Protein AF-0000000066440834 (afdb_homodimer)

Radius of gyration: 34.04 Å; Cα contacts (8 Å, |Δi|>4): 408; chains: 2; bounding box: 76×118×72 Å

Foldseek 3Di:
DLVQAQAAQVPRDGAPAKDFQQPAWDQAPNDTDRNLVLCQLQPDPPDDRDDPPDSTYRIHHPVVSVVSRVSSVVSVVVVVVVVLVVVLVVVLVVVVVVVVVVVVVVVPPPPPVPDPPPDDPPPPDPPDDDPPPPDDPDPPPCCVPWQPQAQPPPRDGHVDPVSSVSNCCRVVVVD/DLVQAQAAQVPRDGAPAKDFQQPAWDQAPNDTDRNLVLCQLQPDPPDDRDDPPDSTYRIHHPVVSVVSRVSSVVSVVVVVVVVLVVVLVVVLVVVVVVVVVVVVVVVPPPPPVPDPDPDDPDPPDPPPDDPPPDDDPPPPPCCVPWQPQAQPPPRDGHVDPVSSVSNCCRVVVVD

Sequence (350 aa):
MDIFESFCRTCGNECLESLSIYNECAQVLDQMVPIADMLASCLPASLPPLDPEDDYPKQICRICVKKLSMAYEFSHQWLGAHGEFNVALKFEQRRRRSQASKSQSHTQTQTHPVEPKNEQLPTVLAEAVSTKRAATPTNEFSSDSGPAFKCGFCGECFYTEKACKFHLKFSHKDLMDIFESFCRTCGNECLESLSIYNECAQVLDQMVPIADMLASCLPASLPPLDPEDDYPKQICRICVKKLSMAYEFSHQWLGAHGEFNVALKFEQRRRRSQASKSQSHTQTQTHPVEPKNEQLPTVLAEAVSTKRAATPTNEFSSDSGPAFKCGFCGECFYTEKACKFHLKFSHKDL

GO terms:
  GO:0042802 identical protein binding (F, IPI)
  GO:0005515 protein binding (F, IPI)

InterPro domains:
  IPR012934 Zinc finger, AD-type [PF07776] (8-86)
  IPR012934 Zinc finger, AD-type [PS51915] (6-88)
  IPR012934 Zinc finger, AD-type [SM00868] (7-88)
  IPR013087 Zinc finger C2H2-type [PS00028] (151-172)
  IPR013087 Zinc finger C2H2-type [PS50157] (149-175)

Structure (mmCIF, N/CA/C/O backbone):
data_AF-0000000066440834-model_v1
#
loop_
_entity.id
_entity.type
_entity.pdbx_description
1 polymer 'Dorsal interacting protein 1, isoform A'
#
loop_
_atom_site.group_PDB
_atom_site.id
_atom_site.type_symbol
_atom_site.label_atom_id
_atom_site.label_alt_id
_atom_site.label_comp_id
_atom_site.label_asym_id
_atom_site.label_entity_id
_atom_site.label_seq_id
_atom_site.pdbx_PDB_ins_code
_atom_site.Cartn_x
_atom_site.Cartn_y
_atom_site.Cartn_z
_atom_site.occupancy
_atom_site.B_iso_or_equiv
_atom_site.auth_seq_id
_atom_site.auth_comp_id
_atom_site.auth_asym_id
_atom_site.auth_atom_id
_atom_site.pdbx_PDB_model_num
ATOM 1 N N . MET A 1 1 ? 13.359 -26.828 -7.117 1 41.19 1 MET A N 1
ATOM 2 C CA . MET A 1 1 ? 12.867 -26.453 -8.438 1 41.19 1 MET A CA 1
ATOM 3 C C . MET A 1 1 ? 12.039 -25.172 -8.367 1 41.19 1 MET A C 1
ATOM 5 O O . MET A 1 1 ? 11.148 -25.047 -7.527 1 41.19 1 MET A O 1
ATOM 9 N N . ASP A 1 2 ? 12.664 -24.016 -8.758 1 57.66 2 ASP A N 1
ATOM 10 C CA . ASP A 1 2 ? 11.992 -22.734 -8.742 1 57.66 2 ASP A CA 1
ATOM 11 C C . ASP A 1 2 ? 10.773 -22.734 -9.656 1 57.66 2 ASP A C 1
ATOM 13 O O . ASP A 1 2 ? 10.906 -22.609 -10.875 1 57.66 2 ASP A O 1
ATOM 17 N N . ILE A 1 3 ? 9.625 -23.438 -9.281 1 60.84 3 ILE A N 1
ATOM 18 C CA . ILE A 1 3 ? 8.398 -23.688 -10.023 1 60.84 3 ILE A CA 1
ATOM 19 C C . ILE A 1 3 ? 7.852 -22.359 -10.57 1 60.84 3 ILE A C 1
ATOM 21 O O . ILE A 1 3 ? 7.055 -22.359 -11.508 1 60.84 3 ILE A O 1
ATOM 25 N N . PHE A 1 4 ? 8.438 -21.312 -10.156 1 69.06 4 PHE A N 1
ATOM 26 C CA . PHE A 1 4 ? 7.871 -20.047 -10.586 1 69.06 4 PHE A CA 1
ATOM 27 C C . PHE A 1 4 ? 8.938 -19.156 -11.211 1 69.06 4 PHE A C 1
ATOM 29 O O . PHE A 1 4 ? 8.836 -17.922 -11.18 1 69.06 4 PHE A O 1
ATOM 36 N N . GLU A 1 5 ? 9.961 -19.656 -11.836 1 72.12 5 GLU A N 1
ATOM 37 C CA . GLU A 1 5 ? 11.133 -18.891 -12.234 1 72.12 5 GLU A CA 1
ATOM 38 C C . GLU A 1 5 ? 10.781 -17.844 -13.289 1 72.12 5 GLU A C 1
ATOM 40 O O . GLU A 1 5 ? 11.438 -16.797 -13.391 1 72.12 5 GLU A O 1
ATOM 45 N N . SER A 1 6 ? 9.555 -17.984 -13.898 1 81 6 SER A N 1
ATOM 46 C CA . SER A 1 6 ? 9.297 -17.047 -14.992 1 81 6 SER A CA 1
ATOM 47 C C . SER A 1 6 ? 8 -16.281 -14.766 1 81 6 SER A C 1
ATOM 49 O O . SER A 1 6 ? 7.457 -15.695 -15.703 1 81 6 SER A O 1
ATOM 51 N N . PHE A 1 7 ? 7.66 -16.297 -13.57 1 90.06 7 PHE A N 1
ATOM 52 C CA . PHE A 1 7 ? 6.398 -15.609 -13.305 1 90.06 7 PHE A CA 1
ATOM 53 C C . PHE A 1 7 ? 6.625 -14.352 -12.477 1 90.06 7 PHE A C 1
ATOM 55 O O . PHE A 1 7 ? 7.547 -14.297 -11.664 1 90.06 7 PHE A O 1
ATOM 62 N N . CYS A 1 8 ? 5.805 -13.5 -12.758 1 94.75 8 CYS A N 1
ATOM 63 C CA . CYS A 1 8 ? 5.797 -12.281 -11.969 1 94.75 8 CYS A CA 1
ATOM 64 C C . CYS A 1 8 ? 5.109 -12.508 -10.625 1 94.75 8 CYS A C 1
ATOM 66 O O . CYS A 1 8 ? 3.965 -12.961 -10.578 1 94.75 8 CYS A O 1
ATOM 68 N N . ARG A 1 9 ? 5.684 -12.156 -9.586 1 95.19 9 ARG A N 1
ATOM 69 C CA . ARG A 1 9 ? 5.188 -12.383 -8.234 1 95.19 9 ARG A CA 1
ATOM 70 C C . ARG A 1 9 ? 3.883 -11.633 -7.996 1 95.19 9 ARG A C 1
ATOM 72 O O . ARG A 1 9 ? 3.01 -12.109 -7.27 1 95.19 9 ARG A O 1
ATOM 79 N N . THR A 1 10 ? 3.723 -10.453 -8.625 1 96.62 10 THR A N 1
ATOM 80 C CA . THR A 1 10 ? 2.639 -9.562 -8.227 1 96.62 10 THR A CA 1
ATOM 81 C C . THR A 1 10 ? 1.471 -9.664 -9.203 1 96.62 10 THR A C 1
ATOM 83 O O . THR A 1 10 ? 0.346 -9.273 -8.883 1 96.62 10 THR A O 1
ATOM 86 N N . CYS A 1 11 ? 1.727 -10.133 -10.398 1 94.06 11 CYS A N 1
ATOM 87 C CA . CYS A 1 11 ? 0.583 -10.234 -11.297 1 94.06 11 CYS A CA 1
ATOM 88 C C . CYS A 1 11 ? 0.333 -11.68 -11.703 1 94.06 11 CYS A C 1
ATOM 90 O O . CYS A 1 11 ? -0.73 -12.008 -12.234 1 94.06 11 CYS A O 1
ATOM 92 N N . GLY A 1 12 ? 1.283 -12.508 -11.523 1 91.69 12 GLY A N 1
ATOM 93 C CA . GLY A 1 12 ? 1.106 -13.922 -11.82 1 91.69 12 GLY A CA 1
ATOM 94 C C . GLY A 1 12 ? 1.318 -14.258 -13.289 1 91.69 12 GLY A C 1
ATOM 95 O O . GLY A 1 12 ? 1.211 -15.414 -13.688 1 91.69 12 GLY A O 1
ATOM 96 N N . ASN A 1 13 ? 1.676 -13.203 -14.055 1 87.81 13 ASN A N 1
ATOM 97 C CA . ASN A 1 13 ? 1.873 -13.438 -15.484 1 87.81 13 ASN A CA 1
ATOM 98 C C . ASN A 1 13 ? 3.295 -13.906 -15.781 1 87.81 13 ASN A C 1
ATOM 100 O O . ASN A 1 13 ? 4.234 -13.539 -15.078 1 87.81 13 ASN A O 1
ATOM 104 N N . GLU A 1 14 ? 3.369 -14.758 -16.812 1 85.75 14 GLU A N 1
ATOM 105 C CA . GLU A 1 14 ? 4.691 -15.125 -17.328 1 85.75 14 GLU A CA 1
ATOM 106 C C . GLU A 1 14 ? 5.363 -13.938 -18 1 85.75 14 GLU A C 1
ATOM 108 O O . GLU A 1 14 ? 4.711 -13.172 -18.719 1 85.75 14 GLU A O 1
ATOM 113 N N . CYS A 1 15 ? 6.609 -13.805 -17.562 1 79.25 15 CYS A N 1
ATOM 114 C CA . CYS A 1 15 ? 7.281 -12.602 -18.031 1 79.25 15 CYS A CA 1
ATOM 115 C C . CYS A 1 15 ? 8.578 -12.953 -18.75 1 79.25 15 CYS A C 1
ATOM 117 O O . CYS A 1 15 ? 9.367 -13.766 -18.266 1 79.25 15 CYS A O 1
ATOM 119 N N . LEU A 1 16 ? 8.68 -12.422 -19.984 1 76.25 16 LEU A N 1
ATOM 120 C CA . LEU A 1 16 ? 9.922 -12.57 -20.734 1 76.25 16 LEU A CA 1
ATOM 121 C C . LEU A 1 16 ? 10.992 -11.609 -20.219 1 76.25 16 LEU A C 1
ATOM 123 O O . LEU A 1 16 ? 12.164 -11.977 -20.109 1 76.25 16 LEU A O 1
ATOM 127 N N . GLU A 1 17 ? 10.531 -10.367 -19.984 1 82.94 17 GLU A N 1
ATOM 128 C CA . GLU A 1 17 ? 11.422 -9.344 -19.453 1 82.94 17 GLU A CA 1
ATOM 129 C C . GLU A 1 17 ? 11.086 -9.023 -18 1 82.94 17 GLU A C 1
ATOM 131 O O . GLU A 1 17 ? 10.086 -8.352 -17.719 1 82.94 17 GLU A O 1
ATOM 136 N N . SER A 1 18 ? 11.805 -9.688 -17.062 1 90.25 18 SER A N 1
ATOM 137 C CA . SER A 1 18 ? 11.523 -9.516 -15.633 1 90.25 18 SER A CA 1
ATOM 138 C C . SER A 1 18 ? 12.75 -9.008 -14.891 1 90.25 18 SER A C 1
ATOM 140 O O . SER A 1 18 ? 13.844 -8.945 -15.453 1 90.25 18 SER A O 1
ATOM 142 N N . LEU A 1 19 ? 12.484 -8.461 -13.758 1 95.81 19 LEU A N 1
ATOM 143 C CA . LEU A 1 19 ? 13.531 -8.031 -12.836 1 95.81 19 LEU A CA 1
ATOM 144 C C . LEU A 1 19 ? 13.547 -8.906 -11.586 1 95.81 19 LEU A C 1
ATOM 146 O O . LEU A 1 19 ? 12.5 -9.359 -11.125 1 95.81 19 LEU A O 1
ATOM 150 N N . SER A 1 20 ? 14.742 -9.07 -11.094 1 96.12 20 SER A N 1
ATOM 151 C CA . SER A 1 20 ? 14.883 -9.805 -9.836 1 96.12 20 SER A CA 1
ATOM 152 C C . SER A 1 20 ? 14.469 -8.945 -8.648 1 96.12 20 SER A C 1
ATOM 154 O O . SER A 1 20 ? 15.047 -7.887 -8.406 1 96.12 20 SER A O 1
ATOM 156 N N . ILE A 1 21 ? 13.547 -9.398 -7.859 1 97.81 21 ILE A N 1
ATOM 157 C CA . ILE A 1 21 ? 12.992 -8.656 -6.73 1 97.81 21 ILE A CA 1
ATOM 158 C C . ILE A 1 21 ? 14.094 -8.375 -5.711 1 97.81 21 ILE A C 1
ATOM 160 O O . ILE A 1 21 ? 14.164 -7.285 -5.141 1 97.81 21 ILE A O 1
ATOM 164 N N . TYR A 1 22 ? 15 -9.32 -5.559 1 97.81 22 TYR A N 1
ATOM 165 C CA . TYR A 1 22 ? 15.906 -9.242 -4.422 1 97.81 22 TYR A CA 1
ATOM 166 C C . TYR A 1 22 ? 17.281 -8.742 -4.855 1 97.81 22 TYR A C 1
ATOM 168 O O . TYR A 1 22 ? 18.156 -8.484 -4.016 1 97.81 22 TYR A O 1
ATOM 176 N N . ASN A 1 23 ? 17.453 -8.5 -6.148 1 97.44 23 ASN A N 1
ATOM 177 C CA . ASN A 1 23 ? 18.797 -8.133 -6.602 1 97.44 23 ASN A CA 1
ATOM 178 C C . ASN A 1 23 ? 18.766 -6.848 -7.426 1 97.44 23 ASN A C 1
ATOM 180 O O . ASN A 1 23 ? 19.812 -6.336 -7.812 1 97.44 23 ASN A O 1
ATOM 184 N N . GLU A 1 24 ? 17.609 -6.328 -7.707 1 97.94 24 GLU A N 1
ATOM 185 C CA . GLU A 1 24 ? 17.547 -5.164 -8.586 1 97.94 24 GLU A CA 1
ATOM 186 C C . GLU A 1 24 ? 16.859 -3.988 -7.898 1 97.94 24 GLU A C 1
ATOM 188 O O . GLU A 1 24 ? 16.219 -4.156 -6.855 1 97.94 24 GLU A O 1
ATOM 193 N N . CYS A 1 25 ? 17.094 -2.803 -8.516 1 98.38 25 CYS A N 1
ATOM 194 C CA . CYS A 1 25 ? 16.5 -1.547 -8.055 1 98.38 25 CYS A CA 1
ATOM 195 C C . CYS A 1 25 ? 15.656 -0.911 -9.148 1 98.38 25 CYS A C 1
ATOM 197 O O . CYS A 1 25 ? 15.766 -1.282 -10.32 1 98.38 25 CYS A O 1
ATOM 199 N N . ALA A 1 26 ? 14.781 -0.06 -8.742 1 97.88 26 ALA A N 1
ATOM 200 C CA . ALA A 1 26 ? 14.016 0.783 -9.656 1 97.88 26 ALA A CA 1
ATOM 201 C C . ALA A 1 26 ? 14.164 2.258 -9.297 1 97.88 26 ALA A C 1
ATOM 203 O O . ALA A 1 26 ? 14.422 2.598 -8.141 1 97.88 26 ALA A O 1
ATOM 204 N N . GLN A 1 27 ? 14.07 3.029 -10.336 1 97.31 27 GLN A N 1
ATOM 205 C CA . GLN A 1 27 ? 14.109 4.469 -10.109 1 97.31 27 GLN A CA 1
ATOM 206 C C . GLN A 1 27 ? 12.734 5.004 -9.711 1 97.31 27 GLN A C 1
ATOM 208 O O . GLN A 1 27 ? 11.781 4.902 -10.484 1 97.31 27 GLN A O 1
ATOM 213 N N . VAL A 1 28 ? 12.648 5.582 -8.484 1 97.31 28 VAL A N 1
ATOM 214 C CA . VAL A 1 28 ? 11.414 6.164 -7.961 1 97.31 28 VAL A CA 1
ATOM 215 C C . VAL A 1 28 ? 11.75 7.359 -7.066 1 97.31 28 VAL A C 1
ATOM 217 O O . VAL A 1 28 ? 12.695 7.305 -6.277 1 97.31 28 VAL A O 1
ATOM 220 N N . LEU A 1 29 ? 10.961 8.539 -7.219 1 94.94 29 LEU A N 1
ATOM 221 C CA . LEU A 1 29 ? 11.188 9.742 -6.434 1 94.94 29 LEU A CA 1
ATOM 222 C C . LEU A 1 29 ? 12.625 10.227 -6.586 1 94.94 29 LEU A C 1
ATOM 224 O O . LEU A 1 29 ? 13.281 10.57 -5.598 1 94.94 29 LEU A O 1
ATOM 228 N N . ASP A 1 30 ? 13.18 10.031 -7.758 1 94.06 30 ASP A N 1
ATOM 229 C CA . ASP A 1 30 ? 14.5 10.5 -8.156 1 94.06 30 ASP A CA 1
ATOM 230 C C . ASP A 1 30 ? 15.602 9.781 -7.379 1 94.06 30 ASP A C 1
ATOM 232 O O . ASP A 1 30 ? 16.656 10.367 -7.102 1 94.06 30 ASP A O 1
ATOM 236 N N . GLN A 1 31 ? 15.352 8.57 -6.93 1 97 31 GLN A N 1
ATOM 237 C CA . GLN A 1 31 ? 16.312 7.727 -6.23 1 97 31 GLN A CA 1
ATOM 238 C C . GLN A 1 31 ? 16.219 6.281 -6.707 1 97 31 GLN A C 1
ATOM 240 O O . GLN A 1 31 ? 15.203 5.867 -7.262 1 97 31 GLN A O 1
ATOM 245 N N . MET A 1 32 ? 17.359 5.609 -6.574 1 98 32 MET A N 1
ATOM 246 C CA . MET A 1 32 ? 17.344 4.164 -6.793 1 98 32 MET A CA 1
ATOM 247 C C . MET A 1 32 ? 16.953 3.426 -5.523 1 98 32 MET A C 1
ATOM 249 O O . MET A 1 32 ? 17.609 3.549 -4.492 1 98 32 MET A O 1
ATOM 253 N N . VAL A 1 33 ? 15.859 2.686 -5.637 1 98.38 33 VAL A N 1
ATOM 254 C CA . VAL A 1 33 ? 15.336 1.975 -4.473 1 98.38 33 VAL A CA 1
ATOM 255 C C . VAL A 1 33 ? 15.281 0.477 -4.766 1 98.38 33 VAL A C 1
ATOM 257 O O . VAL A 1 33 ? 14.828 0.062 -5.832 1 98.38 33 VAL A O 1
ATOM 260 N N . PRO A 1 34 ? 15.797 -0.37 -3.848 1 98.69 34 PRO A N 1
ATOM 261 C CA . PRO A 1 34 ? 15.648 -1.812 -4.051 1 98.69 34 PRO A CA 1
ATOM 262 C C . PRO A 1 34 ? 14.195 -2.234 -4.23 1 98.69 34 PRO A C 1
ATOM 264 O O . PRO A 1 34 ? 13.32 -1.785 -3.484 1 98.69 34 PRO A O 1
ATOM 267 N N . ILE A 1 35 ? 13.922 -3.074 -5.176 1 98.62 35 ILE A N 1
ATOM 268 C CA . ILE A 1 35 ? 12.562 -3.5 -5.5 1 98.62 35 ILE A CA 1
ATOM 269 C C . ILE A 1 35 ? 11.945 -4.199 -4.297 1 98.62 35 ILE A C 1
ATOM 271 O O . ILE A 1 35 ? 10.758 -4.004 -4 1 98.62 35 ILE A O 1
ATOM 275 N N . ALA A 1 36 ? 12.75 -4.965 -3.604 1 98.5 36 ALA A N 1
ATOM 276 C CA . ALA A 1 36 ? 12.273 -5.672 -2.42 1 98.5 36 ALA A CA 1
ATOM 277 C C . ALA A 1 36 ? 11.742 -4.695 -1.374 1 98.5 36 ALA A C 1
ATOM 279 O O . ALA A 1 36 ? 10.742 -4.965 -0.713 1 98.5 36 ALA A O 1
ATOM 280 N N . ASP A 1 37 ? 12.398 -3.58 -1.231 1 97.5 37 ASP A N 1
ATOM 281 C CA . ASP A 1 37 ? 11.977 -2.566 -0.271 1 97.5 37 ASP A CA 1
ATOM 282 C C . ASP A 1 37 ? 10.672 -1.912 -0.707 1 97.5 37 ASP A C 1
ATOM 284 O O . ASP A 1 37 ? 9.812 -1.609 0.127 1 97.5 37 ASP A O 1
ATOM 288 N N . MET A 1 38 ? 10.586 -1.644 -1.987 1 97.94 38 MET A N 1
ATOM 289 C CA . MET A 1 38 ? 9.344 -1.074 -2.516 1 97.94 38 MET A CA 1
ATOM 290 C C . MET A 1 38 ? 8.172 -2.01 -2.271 1 97.94 38 MET A C 1
ATOM 292 O O . MET A 1 38 ? 7.109 -1.575 -1.816 1 97.94 38 MET A O 1
ATOM 296 N N . LEU A 1 39 ? 8.383 -3.27 -2.547 1 98.12 39 LEU A N 1
ATOM 297 C CA . LEU A 1 39 ? 7.328 -4.254 -2.338 1 98.12 39 LEU A CA 1
ATOM 298 C C . LEU A 1 39 ? 6.957 -4.352 -0.862 1 98.12 39 LEU A C 1
ATOM 300 O O . LEU A 1 39 ? 5.777 -4.441 -0.518 1 98.12 39 LEU A O 1
ATOM 304 N N . ALA A 1 40 ? 7.941 -4.312 -0.04 1 96.38 40 ALA A N 1
ATOM 305 C CA . ALA A 1 40 ? 7.691 -4.395 1.3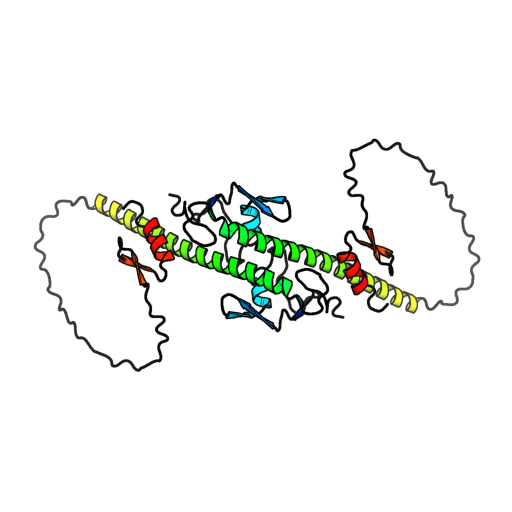96 1 96.38 40 ALA A CA 1
ATOM 306 C C . ALA A 1 40 ? 6.844 -3.217 1.874 1 96.38 40 ALA A C 1
ATOM 308 O O . ALA A 1 40 ? 5.992 -3.375 2.752 1 96.38 40 ALA A O 1
ATOM 309 N N . SER A 1 41 ? 7.078 -2.082 1.31 1 94.88 41 SER A N 1
ATOM 310 C CA . SER A 1 41 ? 6.363 -0.871 1.693 1 94.88 41 SER A CA 1
ATOM 311 C C . SER A 1 41 ? 4.906 -0.919 1.239 1 94.88 41 SER A C 1
ATOM 313 O O . SER A 1 41 ? 4.051 -0.233 1.803 1 94.88 41 SER A O 1
ATOM 315 N N . CYS A 1 42 ? 4.641 -1.729 0.267 1 95.56 42 CYS A N 1
ATOM 316 C CA . CYS A 1 42 ? 3.311 -1.798 -0.329 1 95.56 42 CYS A CA 1
ATOM 317 C C . CYS A 1 42 ? 2.66 -3.148 -0.058 1 95.56 42 CYS A C 1
ATOM 319 O O . CYS A 1 42 ? 1.663 -3.5 -0.691 1 95.56 42 CYS A O 1
ATOM 321 N N . LEU A 1 43 ? 3.193 -3.9 0.818 1 94 43 LEU A N 1
ATOM 322 C CA . LEU A 1 43 ? 2.756 -5.258 1.116 1 94 43 LEU A CA 1
ATOM 323 C C . LEU A 1 43 ? 1.349 -5.262 1.703 1 94 43 LEU A C 1
ATOM 325 O O . LEU A 1 43 ? 1.101 -4.633 2.734 1 94 43 LEU A O 1
ATOM 329 N N . PRO A 1 44 ? 0.477 -5.957 1.002 1 90.31 44 PRO A N 1
ATOM 330 C CA . PRO A 1 44 ? -0.843 -6.078 1.624 1 90.31 44 PRO A CA 1
ATOM 331 C C . PRO A 1 44 ? -0.783 -6.691 3.021 1 90.31 44 PRO A C 1
ATOM 333 O O . PRO A 1 44 ? -0.005 -7.617 3.26 1 90.31 44 PRO A O 1
ATOM 336 N N . ALA A 1 45 ? -1.634 -6.238 3.885 1 85.62 45 ALA A N 1
ATOM 337 C CA . ALA A 1 45 ? -1.586 -6.578 5.305 1 85.62 45 ALA A CA 1
ATOM 338 C C . ALA A 1 45 ? -1.822 -8.07 5.523 1 85.62 45 ALA A C 1
ATOM 340 O O . ALA A 1 45 ? -1.325 -8.648 6.492 1 85.62 45 ALA A O 1
ATOM 341 N N . SER A 1 46 ? -2.488 -8.672 4.676 1 89.56 46 SER A N 1
ATOM 342 C CA . SER A 1 46 ? -2.877 -10.07 4.867 1 89.56 46 SER A CA 1
ATOM 343 C C . SER A 1 46 ? -1.804 -11.016 4.344 1 89.56 46 SER A C 1
ATOM 345 O O . SER A 1 46 ? -1.916 -12.234 4.504 1 89.56 46 SER A O 1
ATOM 347 N N . LEU A 1 47 ? -0.84 -10.469 3.719 1 93.62 47 LEU A N 1
ATOM 348 C CA . LEU A 1 47 ? 0.222 -11.305 3.17 1 93.62 47 LEU A CA 1
ATOM 349 C C . LEU A 1 47 ? 1.409 -11.375 4.125 1 93.62 47 LEU A C 1
ATOM 351 O O . LEU A 1 47 ? 1.674 -10.422 4.863 1 93.62 47 LEU A O 1
ATOM 355 N N . PRO A 1 48 ? 2.088 -12.523 4.062 1 93.31 48 PRO A N 1
ATOM 356 C CA . PRO A 1 48 ? 3.303 -12.617 4.879 1 93.31 48 PRO A CA 1
ATOM 357 C C . PRO A 1 48 ? 4.426 -11.719 4.359 1 93.31 48 PRO A C 1
ATOM 359 O O . PRO A 1 48 ? 4.434 -11.352 3.182 1 93.31 48 PRO A O 1
ATOM 362 N N . PRO A 1 49 ? 5.367 -11.391 5.238 1 94.81 49 PRO A N 1
ATOM 363 C CA . PRO A 1 49 ? 6.512 -10.594 4.789 1 94.81 49 PRO A CA 1
ATOM 364 C C . PRO A 1 49 ? 7.293 -11.266 3.662 1 94.81 49 PRO A C 1
ATOM 366 O O . PRO A 1 49 ? 7.324 -12.5 3.574 1 94.81 49 PRO A O 1
ATOM 369 N N . LEU A 1 50 ? 7.887 -10.406 2.893 1 95.94 50 LEU A N 1
ATOM 370 C CA . LEU A 1 50 ? 8.711 -10.922 1.809 1 95.94 50 LEU A CA 1
ATOM 371 C C . LEU A 1 50 ? 9.875 -11.742 2.355 1 95.94 50 LEU A C 1
ATOM 373 O O . LEU A 1 50 ? 10.477 -11.375 3.367 1 95.94 50 LEU A O 1
ATOM 377 N N . ASP A 1 51 ? 10.094 -12.828 1.708 1 95.81 51 ASP A N 1
ATOM 378 C CA . ASP A 1 51 ? 11.156 -13.758 2.086 1 95.81 51 ASP A CA 1
ATOM 379 C C . ASP A 1 51 ? 11.836 -14.336 0.851 1 95.81 51 ASP A C 1
ATOM 381 O O . ASP A 1 51 ? 11.211 -15.07 0.076 1 95.81 51 ASP A O 1
ATOM 385 N N . PRO A 1 52 ? 13.156 -14.062 0.701 1 95.12 52 PRO A N 1
ATOM 386 C CA . PRO A 1 52 ? 13.859 -14.57 -0.477 1 95.12 52 PRO A CA 1
ATOM 387 C C . PRO A 1 52 ? 13.875 -16.094 -0.537 1 95.12 52 PRO A C 1
ATOM 389 O O . PRO A 1 52 ? 14.109 -16.672 -1.603 1 95.12 52 PRO A O 1
ATOM 392 N N . GLU A 1 53 ? 13.625 -16.734 0.558 1 94.12 53 GLU A N 1
ATOM 393 C CA . GLU A 1 53 ? 13.727 -18.188 0.622 1 94.12 53 GLU A CA 1
ATOM 394 C C . GLU A 1 53 ? 12.359 -18.844 0.453 1 94.12 53 GLU A C 1
ATOM 396 O O . GLU A 1 53 ? 12.25 -20.078 0.443 1 94.12 53 GLU A O 1
ATOM 401 N N . ASP A 1 54 ? 11.383 -18.016 0.319 1 92.56 54 ASP A N 1
ATOM 402 C CA . ASP A 1 54 ? 10.062 -18.609 0.153 1 92.56 54 ASP A CA 1
ATOM 403 C C . ASP A 1 54 ? 9.914 -19.25 -1.225 1 92.56 54 ASP A C 1
ATOM 405 O O . ASP A 1 54 ? 10.828 -19.172 -2.053 1 92.56 54 ASP A O 1
ATOM 409 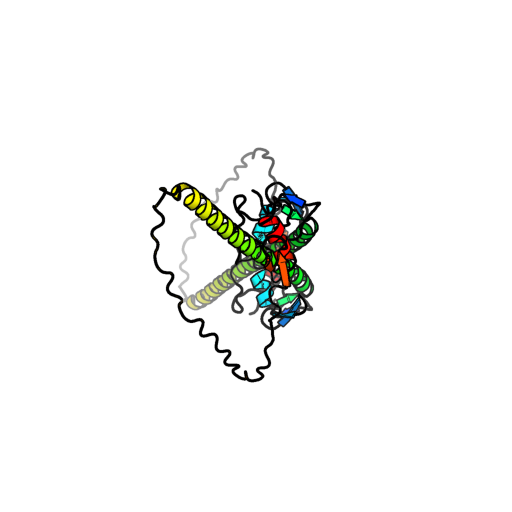N N . ASP A 1 55 ? 8.781 -19.922 -1.474 1 88.94 55 ASP A N 1
ATOM 410 C CA . ASP A 1 55 ? 8.594 -20.688 -2.701 1 88.94 55 ASP A CA 1
ATOM 411 C C . ASP A 1 55 ? 7.832 -19.875 -3.744 1 88.94 55 ASP A C 1
ATOM 413 O O . ASP A 1 55 ? 7.32 -20.422 -4.723 1 88.94 55 ASP A O 1
ATOM 417 N N . TYR A 1 56 ? 7.754 -18.547 -3.514 1 92.75 56 TYR A N 1
ATOM 418 C CA . TYR A 1 56 ? 7.035 -17.688 -4.453 1 92.75 56 TYR A CA 1
ATOM 419 C C . TYR A 1 56 ? 7.984 -17.109 -5.496 1 92.75 56 TYR A C 1
ATOM 421 O O . TYR A 1 56 ? 9.203 -17.156 -5.328 1 92.75 56 TYR A O 1
ATOM 429 N N . PRO A 1 57 ? 7.414 -16.594 -6.586 1 92.88 57 PRO A N 1
ATOM 430 C CA . PRO A 1 57 ? 8.273 -16.031 -7.633 1 92.88 57 PRO A CA 1
ATOM 431 C C . PRO A 1 57 ? 9.219 -14.953 -7.113 1 92.88 57 PRO A C 1
ATOM 433 O O . PRO A 1 57 ? 8.836 -14.172 -6.242 1 92.88 57 PRO A O 1
ATOM 436 N N . LYS A 1 58 ? 10.383 -14.938 -7.703 1 95.31 58 LYS A N 1
ATOM 437 C CA . LYS A 1 58 ? 11.398 -13.984 -7.273 1 95.31 58 LYS A CA 1
ATOM 438 C C . LYS A 1 58 ? 11.617 -12.898 -8.328 1 95.31 58 LYS A C 1
ATOM 440 O O . LYS A 1 58 ? 12.578 -12.133 -8.25 1 95.31 58 LYS A O 1
ATOM 445 N N . GLN A 1 59 ? 10.641 -12.914 -9.281 1 95.06 59 GLN A N 1
ATOM 446 C CA . GLN A 1 59 ? 10.711 -11.953 -10.375 1 95.06 59 GLN A CA 1
ATOM 447 C C . GLN A 1 59 ? 9.477 -11.055 -10.398 1 95.06 59 GLN A C 1
ATOM 449 O O . GLN A 1 59 ? 8.422 -11.43 -9.891 1 95.06 59 GLN A O 1
ATOM 454 N N . ILE A 1 60 ? 9.625 -9.898 -10.922 1 97.12 60 ILE A N 1
ATOM 455 C CA . ILE A 1 60 ? 8.547 -8.945 -11.156 1 97.12 60 ILE A CA 1
ATOM 456 C C . ILE A 1 60 ? 8.672 -8.359 -12.555 1 97.12 60 ILE A C 1
ATOM 458 O O . ILE A 1 60 ? 9.773 -8.031 -13 1 97.12 60 ILE A O 1
ATOM 462 N N . CYS A 1 61 ? 7.609 -8.297 -13.258 1 96 61 CYS A N 1
ATOM 463 C CA . CYS A 1 61 ? 7.668 -7.801 -14.625 1 96 61 CYS A CA 1
ATOM 464 C C . CYS A 1 61 ? 7.762 -6.277 -14.656 1 96 61 CYS A C 1
ATOM 466 O O . CYS A 1 61 ? 7.504 -5.621 -13.641 1 96 61 CYS A O 1
ATOM 468 N N . ARG A 1 62 ? 8.125 -5.703 -15.75 1 95.5 62 ARG A N 1
ATOM 469 C CA . ARG A 1 62 ? 8.352 -4.27 -15.883 1 95.5 62 ARG A CA 1
ATOM 470 C C . ARG A 1 62 ? 7.055 -3.488 -15.695 1 95.5 62 ARG A C 1
ATOM 472 O O . ARG A 1 62 ? 7.062 -2.383 -15.148 1 95.5 62 ARG A O 1
ATOM 479 N N . ILE A 1 63 ? 5.984 -4.074 -16.141 1 95.81 63 ILE A N 1
ATOM 480 C CA . ILE A 1 63 ? 4.688 -3.42 -15.984 1 95.81 63 ILE A CA 1
ATOM 481 C C . ILE A 1 63 ? 4.336 -3.312 -14.5 1 95.81 63 ILE A C 1
ATOM 483 O O . ILE A 1 63 ? 3.883 -2.264 -14.039 1 95.81 63 ILE A O 1
ATOM 487 N N . CYS A 1 64 ? 4.578 -4.383 -13.758 1 97.12 64 CYS A N 1
ATOM 488 C CA . CYS A 1 64 ? 4.277 -4.379 -12.328 1 97.12 64 CYS A CA 1
ATOM 489 C C . CYS A 1 64 ? 5.234 -3.467 -11.57 1 97.12 64 CYS A C 1
ATOM 491 O O . CYS A 1 64 ? 4.859 -2.861 -10.57 1 97.12 64 CYS A O 1
ATOM 493 N N . VAL A 1 65 ? 6.461 -3.344 -12.07 1 97.81 65 VAL A N 1
ATOM 494 C CA . VAL A 1 65 ? 7.395 -2.416 -11.438 1 97.81 65 VAL A CA 1
ATOM 495 C C . VAL A 1 65 ? 6.867 -0.988 -11.562 1 97.81 65 VAL A C 1
ATOM 497 O O . VAL A 1 65 ? 6.988 -0.189 -10.633 1 97.81 65 VAL A O 1
ATOM 500 N N . LYS A 1 66 ? 6.301 -0.682 -12.672 1 97.25 66 LYS A N 1
ATOM 501 C CA . LYS A 1 66 ? 5.715 0.643 -12.859 1 97.25 66 LYS A CA 1
ATOM 502 C C . LYS A 1 66 ? 4.551 0.873 -11.906 1 97.25 66 LYS A C 1
ATOM 504 O O . LYS A 1 66 ? 4.445 1.935 -11.289 1 97.25 66 LYS A O 1
ATOM 509 N N . LYS A 1 67 ? 3.658 -0.095 -11.82 1 97.88 67 LYS A N 1
ATOM 510 C CA . LYS A 1 67 ? 2.541 -0.009 -10.883 1 97.88 67 LYS A CA 1
ATOM 511 C C . LYS A 1 67 ? 3.039 0.099 -9.438 1 97.88 67 LYS A C 1
ATOM 513 O O . LYS A 1 67 ? 2.502 0.876 -8.648 1 97.88 67 LYS A O 1
ATOM 518 N N . LEU A 1 68 ? 4.027 -0.672 -9.172 1 98.38 68 LEU A N 1
ATOM 519 C CA . LEU A 1 68 ? 4.648 -0.654 -7.852 1 98.38 68 LEU A CA 1
ATOM 520 C C . LEU A 1 68 ? 5.219 0.725 -7.539 1 98.38 68 LEU A C 1
ATOM 522 O O . LEU A 1 68 ? 5.082 1.217 -6.418 1 98.38 68 LEU A O 1
ATOM 526 N N . SER A 1 69 ? 5.875 1.312 -8.5 1 98.25 69 SER A N 1
ATOM 527 C CA . SER A 1 69 ? 6.445 2.643 -8.32 1 98.25 69 SER A CA 1
ATOM 528 C C . SER A 1 69 ? 5.371 3.658 -7.945 1 98.25 69 SER A C 1
ATOM 530 O O . SER A 1 69 ? 5.57 4.484 -7.051 1 98.25 69 SER A O 1
ATOM 532 N N . MET A 1 70 ? 4.246 3.58 -8.516 1 97.62 70 MET A N 1
ATOM 533 C CA . MET A 1 70 ? 3.141 4.488 -8.227 1 97.62 70 MET A CA 1
ATOM 534 C C . MET A 1 70 ? 2.598 4.262 -6.82 1 97.62 70 MET A C 1
ATOM 536 O O . MET A 1 70 ? 2.322 5.219 -6.094 1 97.62 70 MET A O 1
ATOM 540 N N . ALA A 1 71 ? 2.438 3.025 -6.496 1 98 71 ALA A N 1
ATOM 541 C CA . ALA A 1 71 ? 1.961 2.688 -5.16 1 98 71 ALA A CA 1
ATOM 542 C C . ALA A 1 71 ? 2.947 3.154 -4.09 1 98 71 ALA A C 1
ATOM 544 O O . ALA A 1 71 ? 2.543 3.684 -3.053 1 98 71 ALA A O 1
ATOM 545 N N . TYR A 1 72 ? 4.18 2.971 -4.379 1 97.94 72 TYR A 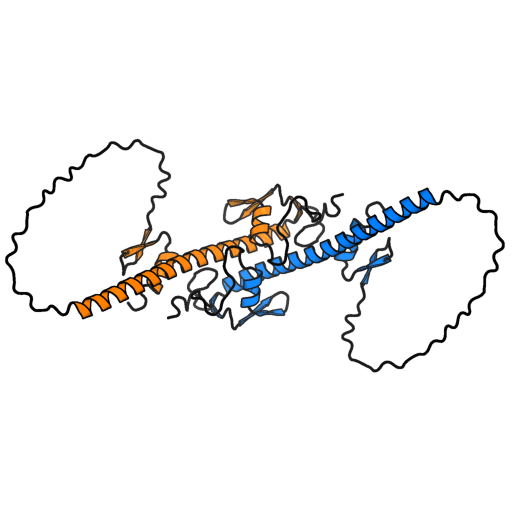N 1
ATOM 546 C CA . TYR A 1 72 ? 5.25 3.377 -3.475 1 97.94 72 TYR A CA 1
ATOM 547 C C . TYR A 1 72 ? 5.25 4.887 -3.271 1 97.94 72 TYR A C 1
ATOM 549 O O . TYR A 1 72 ? 5.371 5.367 -2.141 1 97.94 72 TYR A O 1
ATOM 557 N N . GLU A 1 73 ? 5.098 5.613 -4.297 1 97.81 73 GLU A N 1
ATOM 558 C CA . GLU A 1 73 ? 5.051 7.07 -4.227 1 97.81 73 GLU A CA 1
ATOM 559 C C . GLU A 1 73 ? 3.859 7.547 -3.402 1 97.81 73 GLU A C 1
ATOM 561 O O . GLU A 1 73 ? 3.984 8.477 -2.602 1 97.81 73 GLU A O 1
ATOM 566 N N . PHE A 1 74 ? 2.77 6.945 -3.65 1 97.62 74 PHE A N 1
ATOM 567 C CA . PHE A 1 74 ? 1.575 7.293 -2.889 1 97.62 74 PHE A CA 1
ATOM 568 C C . PHE A 1 74 ? 1.791 7.047 -1.4 1 97.62 74 PHE A C 1
ATOM 570 O O . PHE A 1 74 ? 1.458 7.895 -0.57 1 97.62 74 PHE A O 1
ATOM 577 N N . SER A 1 75 ? 2.332 5.867 -1.13 1 97.19 75 SER A N 1
ATOM 578 C CA . SER A 1 75 ? 2.615 5.512 0.257 1 97.19 75 SER A CA 1
ATOM 579 C C . SER A 1 75 ? 3.561 6.52 0.902 1 97.19 75 SER A C 1
ATOM 581 O O . SER A 1 75 ? 3.348 6.938 2.041 1 97.19 75 SER A O 1
ATOM 583 N N . HIS A 1 76 ? 4.559 6.859 0.186 1 96.38 76 HIS A N 1
ATOM 584 C CA . HIS A 1 76 ? 5.547 7.809 0.681 1 96.38 76 HIS A CA 1
ATOM 585 C C . HIS A 1 76 ? 4.926 9.18 0.915 1 96.38 76 HIS A C 1
ATOM 587 O O . HIS A 1 76 ? 5.215 9.836 1.919 1 96.38 76 HIS A O 1
ATOM 593 N N . GLN A 1 77 ? 4.129 9.609 -0.014 1 96.06 77 GLN A N 1
ATOM 594 C CA . GLN A 1 77 ? 3.41 10.875 0.117 1 96.06 77 GLN A CA 1
ATOM 595 C C . GLN A 1 77 ? 2.523 10.875 1.359 1 96.06 77 GLN A C 1
ATOM 597 O O . GLN A 1 77 ? 2.498 11.852 2.107 1 96.06 77 GLN A O 1
ATOM 602 N N . TRP A 1 78 ? 1.827 9.789 1.571 1 97.25 78 TRP A N 1
ATOM 603 C CA . TRP A 1 78 ? 0.936 9.672 2.719 1 97.25 78 TRP A CA 1
ATOM 604 C C . TRP A 1 78 ? 1.72 9.719 4.027 1 97.25 78 TR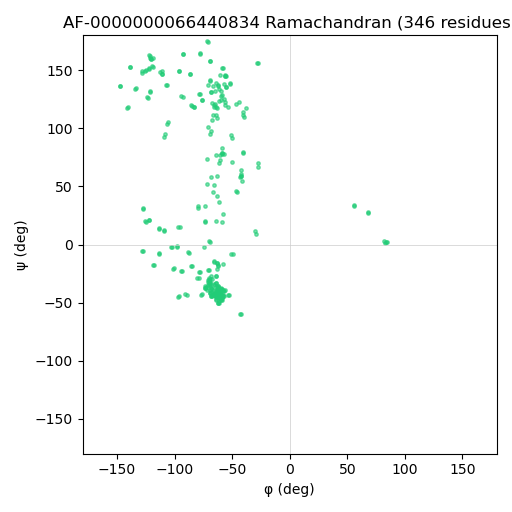P A C 1
ATOM 606 O O . TRP A 1 78 ? 1.339 10.422 4.961 1 97.25 78 TRP A O 1
ATOM 616 N N . LEU A 1 79 ? 2.818 9.023 4.102 1 96.25 79 LEU A N 1
ATOM 617 C CA . LEU A 1 79 ? 3.678 9.016 5.281 1 96.25 79 LEU A CA 1
ATOM 618 C C . LEU A 1 79 ? 4.184 10.422 5.594 1 96.25 79 LEU A C 1
ATOM 620 O O . LEU A 1 79 ? 4.191 10.836 6.754 1 96.25 79 LEU A O 1
ATOM 624 N N . GLY A 1 80 ? 4.547 11.047 4.543 1 93.31 80 GLY A N 1
ATOM 625 C CA . GLY A 1 80 ? 5.008 12.422 4.715 1 93.31 80 GLY A CA 1
ATOM 626 C C . GLY A 1 80 ? 3.934 13.344 5.258 1 93.31 80 GLY A C 1
ATOM 627 O O . GLY A 1 80 ? 4.172 14.086 6.211 1 93.31 80 GLY A O 1
ATOM 628 N N . ALA A 1 81 ? 2.771 13.312 4.633 1 93.25 81 ALA A N 1
ATOM 629 C CA . ALA A 1 81 ? 1.65 14.133 5.09 1 93.25 81 ALA A CA 1
ATOM 630 C C . ALA A 1 81 ? 1.302 13.82 6.543 1 93.25 81 ALA A C 1
ATOM 632 O O . ALA A 1 81 ? 1.091 14.734 7.348 1 93.25 81 ALA A O 1
ATOM 633 N N . HIS A 1 82 ? 1.272 12.602 6.891 1 94.44 82 HIS A N 1
ATOM 634 C CA . HIS A 1 82 ? 0.98 12.18 8.258 1 94.44 82 HIS A CA 1
ATOM 635 C C . HIS A 1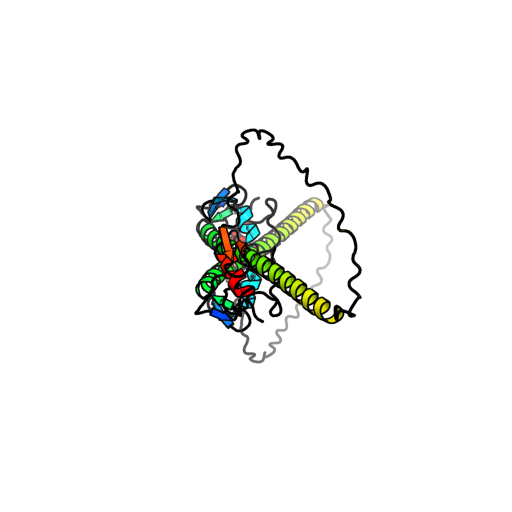 82 ? 1.991 12.758 9.242 1 94.44 82 HIS A C 1
ATOM 637 O O . HIS A 1 82 ? 1.62 13.203 10.328 1 94.44 82 HIS A O 1
ATOM 643 N N . GLY A 1 83 ? 3.227 12.625 8.883 1 90.62 83 GLY A N 1
ATOM 644 C CA . GLY A 1 83 ? 4.262 13.219 9.719 1 90.62 83 GLY A CA 1
ATOM 645 C C . GLY A 1 83 ? 4.035 14.695 10 1 90.62 83 GLY A C 1
ATOM 646 O O . GLY A 1 83 ? 4.188 15.148 11.133 1 90.62 83 GLY A O 1
ATOM 647 N N . GLU A 1 84 ? 3.66 15.391 8.984 1 86.75 84 GLU A N 1
ATOM 648 C CA . GLU A 1 84 ? 3.402 16.828 9.117 1 86.75 84 GLU A CA 1
ATOM 649 C C . GLU A 1 84 ? 2.197 17.094 10.016 1 86.75 84 GLU A C 1
ATOM 651 O O . GLU A 1 84 ? 2.227 18 10.852 1 86.75 84 GLU A O 1
ATOM 656 N N . PHE A 1 85 ? 1.163 16.312 9.836 1 89.5 85 PHE A N 1
ATOM 657 C CA . PHE A 1 85 ? -0.014 16.453 10.688 1 89.5 85 PHE A CA 1
ATOM 658 C C . PHE A 1 85 ? 0.323 16.156 12.141 1 89.5 85 PHE A C 1
ATOM 660 O O . PHE A 1 85 ? -0.157 16.828 13.055 1 89.5 85 PHE A O 1
ATOM 667 N N . ASN A 1 86 ? 1.1 15.141 12.383 1 89 86 ASN A N 1
ATOM 668 C CA . ASN A 1 86 ? 1.5 14.766 13.734 1 89 86 ASN A CA 1
ATOM 669 C C . ASN A 1 86 ? 2.246 15.891 14.438 1 89 86 ASN A C 1
ATOM 671 O O . ASN A 1 86 ? 2.018 16.156 15.617 1 89 86 ASN A O 1
ATOM 675 N N . VAL A 1 87 ? 3.143 16.484 13.734 1 81.38 87 VAL A N 1
ATOM 676 C CA . VAL A 1 87 ? 3.891 17.609 14.289 1 81.38 87 VAL A CA 1
ATOM 677 C C . VAL A 1 87 ? 2.932 18.734 14.648 1 81.38 87 VAL A C 1
ATOM 679 O O . VAL A 1 87 ? 3.029 19.328 15.727 1 81.38 87 VAL A O 1
ATOM 682 N N . ALA A 1 88 ? 2.041 19.016 13.742 1 80.31 88 ALA A N 1
ATOM 683 C CA . ALA A 1 88 ? 1.068 20.094 13.961 1 80.31 88 ALA A CA 1
ATOM 684 C C . ALA A 1 88 ? 0.195 19.797 15.18 1 80.31 88 ALA A C 1
ATOM 686 O O . ALA A 1 88 ? -0.09 20.703 15.977 1 80.31 88 ALA A O 1
ATOM 687 N N . LEU A 1 89 ? -0.211 18.578 15.305 1 83 89 LEU A N 1
ATOM 688 C CA . LEU A 1 89 ? -1.067 18.188 16.422 1 83 89 LEU A CA 1
ATOM 689 C C . LEU A 1 89 ? -0.326 18.312 17.75 1 83 89 LEU A C 1
ATOM 691 O O . LEU A 1 89 ? -0.901 18.75 18.75 1 83 89 LEU A O 1
ATOM 695 N N . LYS A 1 90 ? 0.898 17.906 17.781 1 82.38 90 LYS A N 1
ATOM 696 C CA . LYS A 1 90 ? 1.703 18.016 18.984 1 82.38 90 LYS A CA 1
ATOM 697 C C . LYS A 1 90 ? 1.878 19.484 19.391 1 82.38 90 LYS A C 1
ATOM 699 O O . LYS A 1 90 ? 1.829 19.812 20.578 1 82.38 90 LYS A O 1
ATOM 704 N N . PHE A 1 91 ? 2.072 20.25 18.422 1 75 91 PHE A N 1
ATOM 705 C CA . PHE A 1 91 ? 2.227 21.672 18.703 1 75 91 PHE A CA 1
ATOM 706 C C . PHE A 1 91 ? 0.94 22.25 19.266 1 75 91 PHE A C 1
ATOM 708 O O . PHE A 1 91 ? 0.978 23.062 20.203 1 75 91 PHE A O 1
ATOM 715 N N . GLU A 1 92 ? -0.101 21.844 18.672 1 74.5 92 GLU A N 1
ATOM 716 C CA . GLU A 1 92 ? -1.396 22.328 19.141 1 74.5 92 GLU A CA 1
ATOM 717 C C . GLU A 1 92 ? -1.667 21.891 20.578 1 74.5 92 GLU A C 1
ATOM 719 O O . GLU A 1 92 ? -2.221 22.656 21.359 1 74.5 92 GLU A O 1
ATOM 724 N N . GLN A 1 93 ? -1.364 20.719 20.844 1 77.06 93 GLN A N 1
ATOM 725 C CA . GLN A 1 93 ? -1.562 20.203 22.203 1 77.06 93 GLN A CA 1
ATOM 726 C C . GLN A 1 93 ? -0.723 20.984 23.219 1 77.06 93 GLN A C 1
ATOM 728 O O . GLN A 1 93 ? -1.192 21.297 24.312 1 77.06 93 GLN A O 1
ATOM 733 N N . ARG A 1 94 ? 0.427 21.312 22.875 1 76 94 ARG A N 1
ATOM 734 C CA . ARG A 1 94 ? 1.313 22.078 23.75 1 76 94 ARG A CA 1
ATOM 735 C C . ARG A 1 94 ? 0.785 23.5 23.953 1 76 94 ARG A C 1
ATOM 737 O O . ARG A 1 94 ? 0.827 24.031 25.062 1 76 94 ARG A O 1
ATOM 744 N N . ARG A 1 95 ? 0.375 24.047 22.922 1 71.44 95 ARG A N 1
ATOM 745 C CA . ARG A 1 95 ? -0.186 25.391 23 1 71.44 95 ARG A CA 1
ATOM 746 C C . ARG A 1 95 ? -1.391 25.422 23.938 1 71.44 95 ARG A C 1
ATOM 748 O O . ARG A 1 95 ? -1.507 26.328 24.766 1 71.44 95 ARG A O 1
ATOM 755 N N . ARG A 1 96 ? -2.232 24.469 23.797 1 73.94 96 ARG A N 1
ATOM 756 C CA . ARG A 1 96 ? -3.43 24.422 24.641 1 73.94 96 ARG A CA 1
ATOM 757 C C . ARG A 1 96 ? -3.064 24.234 26.109 1 73.94 96 ARG A C 1
ATOM 759 O O . ARG A 1 96 ? -3.682 24.844 26.984 1 73.94 96 ARG A O 1
ATOM 766 N N . ARG A 1 97 ? -2.09 23.484 26.312 1 79.19 97 ARG A N 1
ATOM 767 C CA . ARG A 1 97 ? -1.633 23.25 27.672 1 79.19 97 ARG A CA 1
ATOM 768 C C . ARG A 1 97 ? -1.03 24.516 28.281 1 79.19 97 ARG A C 1
ATOM 770 O O . ARG A 1 97 ? -1.266 24.828 29.438 1 79.19 97 ARG A O 1
ATOM 777 N N . SER A 1 98 ? -0.328 25.234 27.484 1 74.31 98 SER A N 1
ATOM 778 C CA . SER A 1 98 ? 0.292 26.484 27.938 1 74.31 98 SER A CA 1
ATOM 779 C C . SER A 1 98 ? -0.756 27.562 28.219 1 74.31 98 SER A C 1
ATOM 781 O O . SER A 1 98 ? -0.649 28.297 29.203 1 74.31 98 SER A O 1
ATOM 783 N N . GLN A 1 99 ? -1.702 27.547 27.359 1 68.19 99 GLN A N 1
ATOM 784 C CA . GLN A 1 99 ? -2.77 28.531 27.547 1 68.19 99 GLN A CA 1
ATOM 785 C C . GLN A 1 99 ? -3.635 28.188 28.75 1 68.19 99 GLN A C 1
ATOM 787 O O . GLN A 1 99 ? -4.062 29.094 29.484 1 68.19 99 GLN A O 1
ATOM 792 N N . ALA A 1 100 ? -3.832 26.984 28.984 1 72.69 100 ALA A N 1
ATOM 793 C CA . ALA A 1 100 ? -4.613 26.547 30.141 1 72.69 100 ALA A CA 1
ATOM 794 C C . ALA A 1 100 ? -3.889 26.844 31.438 1 72.69 100 ALA A C 1
ATOM 796 O O . ALA A 1 100 ? -4.512 27.25 32.438 1 72.69 100 ALA A O 1
ATOM 797 N N . SER A 1 101 ? -2.668 26.703 31.469 1 71.75 101 SER A N 1
ATOM 798 C CA . SER A 1 101 ? -1.872 26.984 32.656 1 71.75 101 SER A CA 1
ATOM 799 C C . SER A 1 101 ? -1.827 28.484 32.938 1 71.75 101 SER A C 1
ATOM 801 O O . SER A 1 101 ? -1.793 28.906 34.094 1 71.75 101 SER A O 1
ATOM 803 N N . LYS A 1 102 ? -1.864 29.312 32 1 69.19 102 LYS A N 1
ATOM 804 C CA . LYS A 1 102 ? -1.84 30.766 32.156 1 69.19 102 LYS A CA 1
ATOM 805 C C . LYS A 1 102 ? -3.172 31.281 32.688 1 69.19 102 LYS A C 1
ATOM 807 O O . LYS A 1 102 ? -3.199 32.188 33.531 1 69.19 102 LYS A O 1
ATOM 812 N N . SER A 1 103 ? -4.184 30.672 32.219 1 64 103 SER A N 1
ATOM 813 C CA . SER A 1 103 ? -5.5 31.078 32.719 1 64 103 SER A CA 1
ATOM 814 C C . SER A 1 103 ? -5.699 30.688 34.156 1 64 103 SER A C 1
ATOM 816 O O . SER A 1 103 ? -6.387 31.391 34.906 1 64 103 SER A O 1
ATOM 818 N N . GLN A 1 104 ? -5.148 29.594 34.594 1 62.53 104 GLN A N 1
ATOM 819 C CA . GLN A 1 104 ? -5.262 29.172 35.969 1 62.53 104 GLN A CA 1
ATOM 820 C C . GLN A 1 104 ? -4.406 30.047 36.875 1 62.53 104 GLN A C 1
ATOM 822 O O . GLN A 1 104 ? -4.785 30.328 38.031 1 62.53 104 GLN A O 1
ATOM 827 N N . SER A 1 105 ? -3.299 30.469 36.469 1 60.12 105 SER A N 1
ATOM 828 C CA . SER A 1 105 ? -2.416 31.281 37.281 1 60.12 105 SER A CA 1
ATOM 829 C C . SER A 1 105 ? -2.99 32.688 37.469 1 60.12 105 SER A C 1
ATOM 831 O O . SER A 1 105 ? -2.805 33.281 38.531 1 60.12 105 SER A O 1
ATOM 833 N N . HIS A 1 106 ? -3.688 33.156 36.469 1 57.97 106 HIS A N 1
ATOM 834 C CA . HIS A 1 106 ? -4.262 34.5 36.625 1 57.97 106 HIS A CA 1
ATOM 835 C C . HIS A 1 106 ? -5.383 34.469 37.656 1 57.97 106 HIS A C 1
ATOM 837 O O . HIS A 1 106 ? -5.668 35.5 38.281 1 57.97 106 HIS A O 1
ATOM 843 N N . THR A 1 107 ? -6.09 33.344 37.844 1 55.72 107 THR A N 1
ATOM 844 C CA . THR A 1 107 ? -7.148 33.344 38.844 1 55.72 107 THR A CA 1
ATOM 845 C C . THR A 1 107 ? -6.566 33.375 40.25 1 55.72 107 THR A C 1
ATOM 847 O O . THR A 1 107 ? -7.145 33.969 41.156 1 55.72 107 THR A O 1
ATOM 850 N N . GLN A 1 108 ? -5.5 32.656 40.438 1 51.81 108 GLN A N 1
ATOM 851 C CA . GLN A 1 108 ? -5.055 32.562 41.812 1 51.81 108 GLN A CA 1
ATOM 852 C C . GLN A 1 108 ? -4.305 33.844 42.219 1 51.81 108 GLN A C 1
ATOM 854 O O . GLN A 1 108 ? -4.098 34.062 43.438 1 51.81 108 GLN A O 1
ATOM 859 N N . THR A 1 109 ? -3.734 34.406 41.25 1 46.53 109 THR A N 1
ATOM 860 C CA . THR A 1 109 ? -2.953 35.562 41.719 1 46.53 109 THR A CA 1
ATOM 861 C C . THR A 1 109 ? -3.865 36.719 42.094 1 46.53 109 THR A C 1
ATOM 863 O O . THR A 1 109 ? -3.496 37.875 41.938 1 46.53 109 THR A O 1
ATOM 866 N N . GLN A 1 110 ? -5.199 36.438 42.344 1 44.84 110 GLN A N 1
ATOM 867 C CA . GLN A 1 110 ? -5.762 37.594 43.031 1 44.84 110 GLN A CA 1
ATOM 868 C C . GLN A 1 110 ? -4.887 38 44.219 1 44.84 110 GLN A C 1
ATOM 870 O O . GLN A 1 110 ? -4.629 37.188 45.125 1 44.84 110 GLN A O 1
ATOM 875 N N . THR A 1 111 ? -3.961 38.906 43.938 1 42.12 111 THR A N 1
ATOM 876 C CA . THR A 1 111 ? -2.945 39.625 44.688 1 42.12 111 THR A CA 1
ATOM 877 C C . THR A 1 111 ? -3.484 40.062 46.062 1 42.12 111 THR A C 1
ATOM 879 O O . THR A 1 111 ? -4.465 40.812 46.125 1 42.12 111 THR A O 1
ATOM 882 N N . HIS A 1 112 ? -3.549 39.188 47 1 45.12 112 HIS A N 1
ATOM 883 C CA . HIS A 1 112 ? -3.537 39.875 48.281 1 45.12 112 HIS A CA 1
ATOM 884 C C . HIS A 1 112 ? -2.598 41.062 48.25 1 45.12 112 HIS A C 1
ATOM 886 O O . HIS A 1 112 ? -1.551 41.031 47.594 1 45.12 112 HIS A O 1
ATOM 892 N N . PRO A 1 113 ? -3.166 42.281 48.438 1 42.81 113 PRO A N 1
ATOM 893 C CA . PRO A 1 113 ? -2.367 43.5 48.5 1 42.81 113 PRO A CA 1
ATOM 894 C C . PRO A 1 113 ? -1.089 43.344 49.312 1 42.81 113 PRO A C 1
ATOM 896 O O . PRO A 1 113 ? -1.152 43.125 50.531 1 42.81 113 PRO A O 1
ATOM 899 N N . VAL A 1 114 ? -0.186 42.438 48.969 1 38.84 114 VAL A N 1
ATOM 900 C CA . VAL A 1 114 ? 1.027 42.344 49.781 1 38.84 114 VAL A CA 1
ATOM 901 C C . VAL A 1 114 ? 1.687 43.719 49.875 1 38.84 114 VAL A C 1
ATOM 903 O O . VAL A 1 114 ? 1.676 44.469 48.875 1 38.84 114 VAL A O 1
ATOM 906 N N . GLU A 1 115 ? 1.792 44.25 51.062 1 42.97 115 GLU A N 1
ATOM 907 C CA . GLU A 1 115 ? 2.529 45.438 51.5 1 42.97 115 GLU A CA 1
ATOM 908 C C . GLU A 1 115 ? 3.924 45.469 50.875 1 42.97 115 GLU A C 1
ATOM 910 O O . GLU A 1 115 ? 4.57 44.438 50.719 1 42.97 115 GLU A O 1
ATOM 915 N N . PRO A 1 116 ? 4.273 46.5 50.156 1 38.38 116 PRO A N 1
ATOM 916 C CA . PRO A 1 116 ? 5.492 46.844 49.406 1 38.38 116 PRO A CA 1
ATOM 917 C C . PRO A 1 116 ? 6.766 46.469 50.156 1 38.38 116 PRO A C 1
ATOM 919 O O . PRO A 1 116 ? 7.07 47.062 51.219 1 38.38 116 PRO A O 1
ATOM 922 N N . LYS A 1 117 ? 6.953 45.156 50.594 1 34 117 LYS A N 1
ATOM 923 C CA . LYS A 1 117 ? 8.227 45.188 51.312 1 34 117 LYS A CA 1
ATOM 924 C C . LYS A 1 117 ? 9.367 45.594 50.375 1 34 117 LYS A C 1
ATOM 926 O O . LYS A 1 117 ? 9.383 45.219 49.219 1 34 117 LYS A O 1
ATOM 931 N N . ASN A 1 118 ? 10.242 46.5 50.75 1 30.83 118 ASN A N 1
ATOM 932 C CA . ASN A 1 118 ? 11.406 47.25 50.281 1 30.83 118 ASN A CA 1
ATOM 933 C C . ASN A 1 118 ? 12.539 46.312 49.875 1 30.83 118 ASN A C 1
ATOM 935 O O . ASN A 1 118 ? 13.516 46.156 50.594 1 30.83 118 ASN A O 1
ATOM 939 N N . GLU A 1 119 ? 12.195 44.969 49.594 1 29.73 119 GLU A N 1
ATOM 940 C CA . GLU A 1 119 ? 13.445 44.219 49.625 1 29.73 119 GLU A CA 1
ATOM 941 C C . GLU A 1 119 ? 14.383 44.688 48.5 1 29.73 119 GLU A C 1
ATOM 943 O O . GLU A 1 119 ? 13.93 45.031 47.406 1 29.73 119 GLU A O 1
ATOM 948 N N . GLN A 1 120 ? 15.672 44.781 48.875 1 27.3 120 GLN A N 1
ATOM 949 C CA . GLN A 1 120 ? 16.969 45.25 48.344 1 27.3 120 GLN A CA 1
ATOM 950 C C . GLN A 1 120 ? 17.453 44.375 47.219 1 27.3 120 GLN A C 1
ATOM 952 O O . GLN A 1 120 ? 17.469 43.125 47.344 1 27.3 120 GLN A O 1
ATOM 957 N N . LEU A 1 121 ? 17.25 44.719 45.969 1 25.66 121 LEU A N 1
ATOM 958 C CA . LEU A 1 121 ? 17.531 44.25 44.625 1 25.66 121 LEU A CA 1
ATOM 959 C C . LEU A 1 121 ? 19.016 43.906 44.438 1 25.66 121 LEU A C 1
ATOM 961 O O . LEU A 1 121 ? 19.859 44.812 44.469 1 25.66 121 LEU A O 1
ATOM 965 N N . PRO A 1 122 ? 19.5 42.75 45.094 1 26.95 122 PRO A N 1
ATOM 966 C CA . PRO A 1 122 ? 20.938 42.594 44.875 1 26.95 122 PRO A CA 1
ATOM 967 C C . PRO A 1 122 ? 21.281 42.469 43.375 1 26.95 122 PRO A C 1
ATOM 969 O O . PRO A 1 122 ? 20.453 42 42.594 1 26.95 122 PRO A O 1
ATOM 972 N N . THR A 1 123 ? 22.156 43.312 42.812 1 23.52 123 THR A N 1
ATOM 973 C CA . THR A 1 123 ? 22.75 43.656 41.531 1 23.52 123 THR A CA 1
ATOM 974 C C . THR A 1 123 ? 23.625 42.5 41.031 1 23.52 123 THR A C 1
ATOM 976 O O . THR A 1 123 ? 24.719 42.281 41.562 1 23.52 123 THR A O 1
ATOM 979 N N . VAL A 1 124 ? 23.156 41.219 40.969 1 23.55 124 VAL A N 1
ATOM 980 C CA . VAL A 1 124 ? 24.125 40.219 40.531 1 23.55 124 VAL A CA 1
ATOM 981 C C . VAL A 1 124 ? 24.672 40.625 39.156 1 23.55 124 VAL A C 1
ATOM 983 O O . VAL A 1 124 ? 23.984 41.281 38.375 1 23.55 124 VAL A O 1
ATOM 986 N N . LEU A 1 125 ? 26.016 40.469 38.969 1 21.14 125 LEU A N 1
ATOM 987 C CA . LEU A 1 125 ? 27.141 40.688 38.094 1 21.14 125 LEU A CA 1
ATOM 988 C C . LEU A 1 125 ? 27 39.906 36.781 1 21.14 125 LEU A C 1
ATOM 990 O O . LEU A 1 125 ? 26.703 38.719 36.812 1 21.14 125 LEU A O 1
ATOM 994 N N . ALA A 1 126 ? 26.797 40.562 35.656 1 21.05 126 ALA A N 1
ATOM 995 C CA . ALA A 1 126 ? 26.641 40.375 34.219 1 21.05 126 ALA A CA 1
ATOM 996 C C . ALA A 1 126 ? 27.891 39.75 33.594 1 21.05 126 ALA A C 1
ATOM 998 O O . ALA A 1 126 ? 28.109 39.812 32.375 1 21.05 126 ALA A O 1
ATOM 999 N N . GLU A 1 127 ? 28.625 38.812 34.219 1 23.94 127 GLU A N 1
ATOM 1000 C CA . GLU A 1 127 ? 29.875 38.625 33.469 1 23.94 127 GLU A CA 1
ATOM 1001 C C . GLU A 1 127 ? 29.609 37.938 32.156 1 23.94 127 GLU A C 1
ATOM 1003 O O . GLU A 1 127 ? 29.109 36.781 32.125 1 23.94 127 GLU A O 1
ATOM 1008 N N . ALA A 1 128 ? 29.547 38.625 30.922 1 20.95 128 ALA A N 1
ATOM 1009 C CA . ALA A 1 128 ? 29.266 38.375 29.516 1 20.95 128 ALA A CA 1
ATOM 1010 C C . ALA A 1 128 ? 30.422 37.656 28.844 1 20.95 128 ALA A C 1
ATOM 1012 O O . ALA A 1 128 ? 30.312 37.25 27.672 1 20.95 128 ALA A O 1
ATOM 1013 N N . VAL A 1 129 ? 31.641 37.281 29.359 1 22.62 129 VAL A N 1
ATOM 1014 C CA . VAL A 1 129 ? 32.688 37.375 28.359 1 22.62 129 VAL A CA 1
ATOM 1015 C C . VAL A 1 129 ? 32.531 36.281 27.312 1 22.62 129 VAL A C 1
ATOM 1017 O O . VAL A 1 129 ? 32.094 35.188 27.641 1 22.62 129 VAL A O 1
ATOM 1020 N N . SER A 1 130 ? 32.719 36.625 25.906 1 22.45 130 SER A N 1
ATOM 1021 C CA . SER A 1 130 ? 32.594 36.312 24.484 1 22.45 130 SER A CA 1
ATOM 1022 C C . SER A 1 130 ? 33.594 35.25 24.047 1 22.45 130 SER A C 1
ATOM 1024 O O . SER A 1 130 ? 34.688 35.594 23.578 1 22.45 130 SER A O 1
ATOM 1026 N N . THR A 1 131 ? 34.031 34.25 24.766 1 22.7 131 THR A N 1
ATOM 1027 C CA . THR A 1 131 ? 35.219 33.594 24.203 1 22.7 131 THR A CA 1
ATOM 1028 C C . THR A 1 131 ? 34.844 32.906 22.891 1 22.7 131 THR A C 1
ATOM 1030 O O . THR A 1 131 ? 33.906 32.125 22.828 1 22.7 131 THR A O 1
ATOM 1033 N N . LYS A 1 132 ? 35.375 33.438 21.688 1 24.19 132 LYS A N 1
ATOM 1034 C CA . LYS A 1 132 ? 35.312 33.125 20.25 1 24.19 132 LYS A CA 1
ATOM 1035 C C . LYS A 1 132 ? 36.031 31.828 19.938 1 24.19 132 LYS A C 1
ATOM 1037 O O . LYS A 1 132 ? 37.25 31.766 19.953 1 24.19 132 LYS A O 1
ATOM 1042 N N . ARG A 1 133 ? 35.719 30.688 20.484 1 22.19 133 ARG A N 1
ATOM 1043 C CA . ARG A 1 133 ? 36.531 29.547 20.078 1 22.19 133 ARG A CA 1
ATOM 1044 C C . ARG A 1 133 ? 36.406 29.297 18.578 1 22.19 133 ARG A C 1
ATOM 1046 O O . ARG A 1 133 ? 35.344 29.422 18 1 22.19 133 ARG A O 1
ATOM 1053 N N . ALA A 1 134 ? 37.531 29.281 17.812 1 25.2 134 ALA A N 1
ATOM 1054 C CA . ALA A 1 134 ? 37.938 29.094 16.422 1 25.2 134 ALA A CA 1
ATOM 1055 C C . ALA A 1 134 ? 37.5 27.719 15.914 1 25.2 134 ALA A C 1
ATOM 1057 O O . ALA A 1 134 ? 38.031 26.688 16.344 1 25.2 134 ALA A O 1
ATOM 1058 N N . ALA A 1 135 ? 36.25 27.453 15.555 1 26.61 135 ALA A N 1
ATOM 1059 C CA . ALA A 1 135 ? 35.75 26.156 15.133 1 26.61 135 ALA A CA 1
ATOM 1060 C C . ALA A 1 135 ? 36.344 25.719 13.797 1 26.61 135 ALA A C 1
ATOM 1062 O O . ALA A 1 135 ? 36.656 26.562 12.953 1 26.61 135 ALA A O 1
ATOM 1063 N N . THR A 1 136 ? 37 24.609 13.734 1 28.11 136 THR A N 1
ATOM 1064 C CA . THR A 1 136 ? 37.562 23.828 12.656 1 28.11 136 THR A CA 1
ATOM 1065 C C . THR A 1 136 ? 36.531 23.562 11.562 1 28.11 136 THR A C 1
ATOM 1067 O O . THR A 1 136 ? 35.344 23.406 11.844 1 28.11 136 THR A O 1
ATOM 1070 N N . PRO A 1 137 ? 36.875 23.656 10.188 1 30.64 137 PRO A N 1
ATOM 1071 C CA . PRO A 1 137 ? 36.094 23.641 8.961 1 30.64 137 PRO A CA 1
ATOM 1072 C C . PRO A 1 137 ? 35.344 22.328 8.734 1 30.64 137 PRO A C 1
ATOM 1074 O O . PRO A 1 137 ? 36 21.312 8.453 1 30.64 137 PRO A O 1
ATOM 1077 N N . THR A 1 138 ? 34.719 21.641 9.609 1 30.59 138 THR A N 1
ATOM 1078 C CA . THR A 1 138 ? 34.094 20.406 9.188 1 30.59 138 THR A CA 1
ATOM 1079 C C . THR A 1 138 ? 33.125 20.656 8.039 1 30.59 138 THR A C 1
ATOM 1081 O O . THR A 1 138 ? 32.406 21.656 8.031 1 30.59 138 THR A O 1
ATOM 1084 N N . ASN A 1 139 ? 33.312 20.047 6.836 1 33.31 139 ASN A N 1
ATOM 1085 C CA . ASN A 1 139 ? 32.375 20.016 5.707 1 33.31 139 ASN A CA 1
ATOM 1086 C C . ASN A 1 139 ? 30.953 19.766 6.16 1 33.31 139 ASN A C 1
ATOM 1088 O O . ASN A 1 139 ? 30.609 18.641 6.559 1 33.31 139 ASN A O 1
ATOM 1092 N N . GLU A 1 140 ? 30.344 20.547 6.949 1 32.38 140 GLU A N 1
ATOM 1093 C CA . GLU A 1 140 ? 29 20.484 7.492 1 32.38 140 GLU A CA 1
ATOM 1094 C C . GLU A 1 140 ? 27.953 20.469 6.379 1 32.38 140 GLU A C 1
ATOM 1096 O O . GLU A 1 140 ? 27.906 21.375 5.539 1 32.38 140 GLU A O 1
ATOM 1101 N N . PHE A 1 141 ? 27.703 19.312 5.711 1 36.09 141 PHE A N 1
ATOM 1102 C CA . PHE A 1 141 ? 26.328 19.266 5.207 1 36.09 141 PHE A CA 1
ATOM 1103 C C . PHE A 1 141 ? 25.406 20.109 6.078 1 36.09 141 PHE A C 1
ATOM 1105 O O . PHE A 1 141 ? 25.125 19.75 7.219 1 36.09 141 PHE A O 1
ATOM 1112 N N . SER A 1 142 ? 25.594 21.406 6.086 1 34.53 142 SER A N 1
ATOM 1113 C CA . SER A 1 142 ? 24.703 22.359 6.734 1 34.53 142 SER A CA 1
ATOM 1114 C C . SER A 1 142 ? 23.25 22.062 6.41 1 34.53 142 SER A C 1
ATOM 1116 O O . SER A 1 142 ? 22.766 22.406 5.332 1 34.53 142 SER A O 1
ATOM 1118 N N . SER A 1 143 ? 22.859 20.844 6.477 1 41.28 143 SER A N 1
ATOM 1119 C CA . SER A 1 143 ? 21.422 20.672 6.652 1 41.28 143 SER A CA 1
ATOM 1120 C C . SER A 1 143 ? 20.812 21.844 7.434 1 41.28 143 SER A C 1
ATOM 1122 O O . SER A 1 143 ? 20.094 21.625 8.414 1 41.28 143 SER A O 1
ATOM 1124 N N . ASP A 1 144 ? 21.547 22.859 7.609 1 40.66 144 ASP A N 1
ATOM 1125 C CA . ASP A 1 144 ? 21.25 24.016 8.445 1 40.66 144 ASP A CA 1
ATOM 1126 C C . ASP A 1 144 ? 19.953 24.688 8.023 1 40.66 144 ASP A C 1
ATOM 1128 O O . ASP A 1 144 ? 19.703 25.859 8.352 1 40.66 144 ASP A O 1
ATOM 1132 N N . SER A 1 145 ? 19.562 24.328 6.824 1 47.78 145 SER A N 1
ATOM 1133 C CA . SER A 1 145 ? 18.469 25.266 6.57 1 47.78 145 SER A CA 1
ATOM 1134 C C . SER A 1 145 ? 17.391 25.172 7.656 1 47.78 145 SER A C 1
ATOM 1136 O O . SER A 1 145 ? 16.766 24.125 7.82 1 47.78 145 SER A O 1
ATOM 1138 N N . GLY A 1 146 ? 17.609 25.734 8.773 1 51.94 146 GLY A N 1
ATOM 1139 C CA . GLY A 1 146 ? 16.594 25.906 9.797 1 51.94 146 GLY A CA 1
ATOM 1140 C C . GLY A 1 146 ? 15.195 26 9.227 1 51.94 146 GLY A C 1
ATOM 1141 O O . GLY A 1 146 ? 15.008 26.016 8.008 1 51.94 146 GLY A O 1
ATOM 1142 N N . PRO A 1 147 ? 14.273 25.672 10.031 1 62.31 147 PRO A N 1
ATOM 1143 C CA . PRO A 1 147 ? 12.906 25.938 9.578 1 62.31 147 PRO A CA 1
ATOM 1144 C C . PRO A 1 147 ? 12.758 27.266 8.852 1 62.31 147 PRO A C 1
ATOM 1146 O O . PRO A 1 147 ? 13.25 28.297 9.336 1 62.31 147 PRO A O 1
ATOM 1149 N N . ALA A 1 148 ? 12.555 27.25 7.688 1 71.38 148 ALA A N 1
ATOM 1150 C CA . ALA A 1 148 ? 12.531 28.422 6.816 1 71.38 148 ALA A CA 1
ATOM 1151 C C . ALA A 1 148 ? 11.164 29.094 6.82 1 71.38 148 ALA A C 1
ATOM 1153 O O . ALA A 1 148 ? 11.016 30.219 6.355 1 71.38 148 ALA A O 1
ATOM 1154 N N . PHE A 1 149 ? 10.242 28.438 7.219 1 74.69 149 PHE A N 1
ATOM 1155 C CA . PHE A 1 149 ? 8.898 29.016 7.172 1 74.69 149 PHE A CA 1
ATOM 1156 C C . PHE A 1 149 ? 8.438 29.422 8.57 1 74.69 149 PHE A C 1
ATOM 1158 O O . PHE A 1 149 ? 8.258 28.562 9.438 1 74.69 149 PHE A O 1
ATOM 1165 N N . LYS A 1 150 ? 8.422 30.688 8.867 1 77.12 150 LYS A N 1
ATOM 1166 C CA . LYS A 1 150 ? 8.062 31.219 10.172 1 77.12 150 LYS A CA 1
ATOM 1167 C C . LYS A 1 150 ? 6.586 31.609 10.227 1 77.12 150 LYS A C 1
ATOM 1169 O O . LYS A 1 150 ? 6.07 32.25 9.312 1 77.12 150 LYS A O 1
ATOM 1174 N N . CYS A 1 151 ? 6.039 31.062 11.219 1 75.69 151 CYS A N 1
ATOM 1175 C CA . CYS A 1 151 ? 4.656 31.484 11.445 1 75.69 151 CYS A CA 1
ATOM 1176 C C . CYS A 1 151 ? 4.582 32.969 11.781 1 75.69 151 CYS A C 1
ATOM 1178 O O . CYS A 1 151 ? 5.23 33.438 12.719 1 75.69 151 CYS A O 1
ATOM 1180 N N . GLY A 1 152 ? 3.945 33.688 10.992 1 75.19 152 GLY A N 1
ATOM 1181 C CA . GLY A 1 152 ? 3.828 35.125 11.172 1 75.19 152 GLY A CA 1
ATOM 1182 C C . GLY A 1 152 ? 3.098 35.531 12.438 1 75.19 152 GLY A C 1
ATOM 1183 O O . GLY A 1 152 ? 3.205 36.656 12.898 1 75.19 152 GLY A O 1
ATOM 1184 N N . PHE A 1 153 ? 2.389 34.594 13.031 1 72.19 153 PHE A N 1
ATOM 1185 C CA . PHE A 1 153 ? 1.582 34.906 14.211 1 72.19 153 PHE A CA 1
ATOM 1186 C C . PHE A 1 153 ? 2.346 34.562 15.492 1 72.19 153 PHE A C 1
ATOM 1188 O O . PHE A 1 153 ? 2.324 35.344 16.453 1 72.19 153 PHE A O 1
ATOM 1195 N N . CYS A 1 154 ? 2.986 33.406 15.531 1 69.94 154 CYS A N 1
ATOM 1196 C CA . CYS A 1 154 ? 3.631 33 16.766 1 69.94 154 CYS A CA 1
ATOM 1197 C C . CYS A 1 154 ? 5.148 32.969 16.609 1 69.94 154 CYS A C 1
ATOM 1199 O O . CYS A 1 154 ? 5.875 32.781 17.594 1 69.94 154 CYS A O 1
ATOM 1201 N N . GLY A 1 155 ? 5.641 33.125 15.43 1 70.75 155 GLY A N 1
ATOM 1202 C CA . GLY A 1 155 ? 7.074 33.188 15.203 1 70.75 155 GLY A CA 1
ATOM 1203 C C . GLY A 1 155 ? 7.723 31.797 15.109 1 70.75 155 GLY A C 1
ATOM 1204 O O . GLY A 1 155 ? 8.938 31.703 14.938 1 70.75 155 GLY A O 1
ATOM 1205 N N . GLU A 1 156 ? 6.934 30.781 15.219 1 73.81 156 GLU A N 1
ATOM 1206 C CA . GLU A 1 156 ? 7.496 29.438 15.125 1 73.81 156 GLU A CA 1
ATOM 1207 C C . GLU A 1 156 ? 7.973 29.141 13.703 1 73.81 156 GLU A C 1
ATOM 1209 O O . GLU A 1 156 ? 7.34 29.562 12.734 1 73.81 156 GLU A O 1
ATOM 1214 N N . CYS A 1 157 ? 9.117 28.438 13.656 1 73.38 157 CYS A N 1
ATOM 1215 C CA . CYS A 1 157 ? 9.727 28.172 12.359 1 73.38 157 CYS A CA 1
ATOM 1216 C C . CYS A 1 157 ? 9.547 26.703 11.977 1 73.38 157 CYS A C 1
ATOM 1218 O O . CYS A 1 157 ? 9.602 25.812 12.836 1 73.38 157 CYS A O 1
ATOM 1220 N N . PHE A 1 158 ? 9.203 26.469 10.688 1 73.25 158 PHE A N 1
ATOM 1221 C CA . PHE A 1 158 ? 8.953 25.141 10.133 1 73.25 158 PHE A CA 1
ATOM 1222 C C . PHE A 1 158 ? 9.883 24.859 8.953 1 73.25 158 PHE A C 1
ATOM 1224 O O . PHE A 1 158 ? 10.375 25.781 8.312 1 73.25 158 PHE A O 1
ATOM 1231 N N . TYR A 1 159 ? 10.219 23.562 8.727 1 67 159 TYR A N 1
ATOM 1232 C CA . TYR A 1 159 ? 11.164 23.188 7.68 1 67 159 TYR A CA 1
ATOM 1233 C C . TYR A 1 159 ? 10.5 23.219 6.309 1 67 159 TYR A C 1
ATOM 1235 O O . TYR A 1 159 ? 11.18 23.312 5.285 1 67 159 TYR A O 1
ATOM 1243 N N . THR A 1 160 ? 9.133 23.078 6.383 1 67.06 160 THR A N 1
ATOM 1244 C CA . THR A 1 160 ? 8.414 23.109 5.113 1 67.06 160 THR A CA 1
ATOM 1245 C C . THR A 1 160 ? 7.273 24.125 5.172 1 67.06 160 THR A C 1
ATOM 1247 O O . THR A 1 160 ? 6.75 24.406 6.25 1 67.06 160 THR A O 1
ATOM 1250 N N . GLU A 1 161 ? 7.066 24.703 3.955 1 71.06 161 GLU A N 1
ATOM 1251 C CA . GLU A 1 161 ? 5.941 25.625 3.84 1 71.06 161 GLU A CA 1
ATOM 1252 C C . GLU A 1 161 ? 4.633 24.953 4.254 1 71.06 161 GLU A C 1
ATOM 1254 O O . GLU A 1 161 ? 3.801 25.578 4.922 1 71.06 161 GLU A O 1
ATOM 1259 N N . LYS A 1 162 ? 4.539 23.75 3.867 1 69.69 162 LYS A N 1
ATOM 1260 C CA . LYS A 1 162 ? 3.324 23 4.176 1 69.69 162 LYS A CA 1
ATOM 1261 C C . LYS A 1 162 ? 3.131 22.859 5.68 1 69.69 162 LYS A C 1
ATOM 1263 O O . LYS A 1 162 ? 2.021 23.031 6.191 1 69.69 162 LYS A O 1
ATOM 1268 N N . ALA A 1 163 ? 4.156 22.609 6.32 1 70.69 163 ALA A N 1
ATOM 1269 C CA . ALA A 1 163 ? 4.105 22.5 7.777 1 70.69 163 ALA A CA 1
ATOM 1270 C C . ALA A 1 163 ? 3.705 23.844 8.414 1 70.69 163 ALA A C 1
ATOM 1272 O O . ALA A 1 163 ? 2.92 23.859 9.359 1 70.69 163 ALA A O 1
ATOM 1273 N N . CYS A 1 164 ? 4.266 24.906 7.902 1 72.38 164 CYS A N 1
ATOM 1274 C CA . CYS A 1 164 ? 3.943 26.234 8.406 1 72.38 164 CYS A CA 1
ATOM 1275 C C . CYS A 1 164 ? 2.479 26.578 8.164 1 72.38 164 CYS A C 1
ATOM 1277 O O . CYS A 1 164 ? 1.8 27.094 9.047 1 72.38 164 CYS A O 1
ATOM 1279 N N . LYS A 1 165 ? 2.102 26.25 6.918 1 73.44 165 LYS A N 1
ATOM 1280 C CA . LYS A 1 165 ? 0.696 26.484 6.602 1 73.44 165 LYS A CA 1
ATOM 1281 C C . LYS A 1 165 ? -0.217 25.688 7.527 1 73.44 165 LYS A C 1
ATOM 1283 O O . LYS A 1 165 ? -1.24 26.188 7.988 1 73.44 165 LYS A O 1
ATOM 1288 N N . PHE A 1 166 ? 0.239 24.562 7.785 1 73.38 166 PHE A N 1
ATOM 1289 C CA . PHE A 1 166 ? -0.501 23.719 8.711 1 73.38 166 PHE A CA 1
ATOM 1290 C C . PHE A 1 166 ? -0.532 24.344 10.102 1 73.38 166 PHE A C 1
ATOM 1292 O O . PHE A 1 166 ? -1.587 24.406 10.734 1 73.38 166 PHE A O 1
ATOM 1299 N N . HIS A 1 167 ? 0.579 24.828 10.516 1 70.75 167 HIS A N 1
ATOM 1300 C CA . HIS A 1 167 ? 0.705 25.484 11.812 1 70.75 167 HIS A CA 1
ATOM 1301 C C . HIS A 1 167 ? -0.201 26.719 11.891 1 70.75 167 HIS A C 1
ATOM 1303 O O . HIS A 1 167 ? -0.929 26.891 12.867 1 70.75 167 HIS A O 1
ATOM 1309 N N . LEU A 1 168 ? -0.053 27.5 10.82 1 72.44 168 LEU A N 1
ATOM 1310 C CA . LEU A 1 168 ? -0.832 28.734 10.781 1 72.44 168 LEU A CA 1
ATOM 1311 C C . LEU A 1 168 ? -2.324 28.438 10.875 1 72.44 168 LEU A C 1
ATOM 1313 O O . LEU A 1 168 ? -3.051 29.109 11.609 1 72.44 168 LEU A O 1
ATOM 1317 N N . LYS A 1 169 ? -2.682 27.562 10.164 1 69.69 169 LYS A N 1
ATOM 1318 C CA . LYS A 1 169 ? -4.102 27.234 10.125 1 69.69 169 LYS A CA 1
ATOM 1319 C C . LYS A 1 169 ? -4.57 26.641 11.445 1 69.69 169 LYS A C 1
ATOM 1321 O O . LYS A 1 169 ? -5.719 26.828 11.852 1 69.69 169 LYS A O 1
ATOM 1326 N N . PHE A 1 170 ? -3.541 26 12 1 65.56 170 PHE A N 1
ATOM 1327 C CA . PHE A 1 170 ? -3.887 25.25 13.195 1 65.56 170 PHE A CA 1
ATOM 1328 C C . PHE A 1 170 ? -3.715 26.094 14.445 1 65.56 170 PHE A C 1
ATOM 1330 O O . PHE A 1 170 ? -4.523 26.016 15.375 1 65.56 170 PHE A O 1
ATOM 1337 N N . SER A 1 171 ? -2.754 26.734 14.445 1 63.59 171 SER A N 1
ATOM 1338 C CA . SER A 1 171 ? -2.377 27.438 15.672 1 63.59 171 SER A CA 1
ATOM 1339 C C . SER A 1 171 ? -2.918 28.859 15.68 1 63.59 171 SER A C 1
ATOM 1341 O O . SER A 1 171 ? -3.031 29.469 16.75 1 63.59 171 SER A O 1
ATOM 1343 N N . HIS A 1 172 ? -3.18 29.359 14.492 1 62.75 172 HIS A N 1
ATOM 1344 C CA . HIS A 1 172 ? -3.562 30.766 14.438 1 62.75 172 HIS A CA 1
ATOM 1345 C C . HIS A 1 172 ? -4.93 30.938 13.781 1 62.75 172 HIS A C 1
ATOM 1347 O O . HIS A 1 172 ? -5.207 31.984 13.195 1 62.75 172 HIS A O 1
ATOM 1353 N N . LYS A 1 173 ? -5.801 29.953 13.711 1 58.47 173 LYS A N 1
ATOM 1354 C CA . LYS A 1 173 ? -7.125 30 13.109 1 58.47 173 LYS A CA 1
ATOM 1355 C C . LYS A 1 173 ? -7.852 31.297 13.5 1 58.47 173 LYS A C 1
ATOM 1357 O O . LYS A 1 173 ? -8.57 31.875 12.68 1 58.47 173 LYS A O 1
ATOM 1362 N N . ASP A 1 174 ? -8.047 31.516 14.664 1 50.91 174 ASP A N 1
ATOM 1363 C CA . ASP A 1 174 ? -8.906 32.625 15.062 1 50.91 174 ASP A CA 1
ATOM 1364 C C . ASP A 1 174 ? -8.234 33.969 14.758 1 50.91 174 ASP A C 1
ATOM 1366 O O . ASP A 1 174 ? -8.766 35.031 15.109 1 50.91 174 ASP A O 1
ATOM 1370 N N . LEU A 1 175 ? -7.059 33.969 14.148 1 44.03 175 LEU A N 1
ATOM 1371 C CA . LEU A 1 175 ? -6.59 35.344 13.898 1 44.03 175 LEU A CA 1
ATOM 1372 C C . LEU A 1 175 ? -6.684 35.688 12.414 1 44.03 175 LEU A C 1
ATOM 1374 O O . LEU A 1 175 ? -6.383 34.844 11.555 1 44.03 175 LEU A O 1
ATOM 1378 N N . MET B 1 1 ? -12.586 20.906 17.234 1 40.28 1 MET B N 1
ATOM 1379 C CA . MET B 1 1 ? -12.203 21.766 16.125 1 40.28 1 MET B CA 1
ATOM 1380 C C . MET B 1 1 ? -11.445 20.984 15.062 1 40.28 1 MET B C 1
ATOM 1382 O O . MET B 1 1 ? -10.477 20.281 15.375 1 40.28 1 MET B O 1
ATOM 1386 N N . ASP B 1 2 ? -12.148 20.547 13.992 1 57.47 2 ASP B N 1
ATOM 1387 C CA . ASP B 1 2 ? -11.555 19.766 12.906 1 57.47 2 ASP B CA 1
ATOM 1388 C C . ASP B 1 2 ? -10.461 20.562 12.203 1 57.47 2 ASP B C 1
ATOM 1390 O O . ASP B 1 2 ? -10.75 21.453 11.391 1 57.47 2 ASP B O 1
ATOM 1394 N N . ILE B 1 3 ? -9.242 20.812 12.891 1 60 3 ILE B N 1
ATOM 1395 C CA . ILE B 1 3 ? -8.102 21.625 12.492 1 60 3 ILE B CA 1
ATOM 1396 C C . ILE B 1 3 ? -7.672 21.266 11.078 1 60 3 ILE B C 1
ATOM 1398 O O . ILE B 1 3 ? -6.984 22.047 10.414 1 60 3 ILE B O 1
ATOM 1402 N N . PHE B 1 4 ? -8.227 20.266 10.562 1 68.69 4 PHE B N 1
ATOM 1403 C CA . PHE B 1 4 ? -7.77 19.828 9.25 1 68.69 4 PHE B CA 1
ATOM 1404 C C . PHE B 1 4 ? -8.938 19.688 8.281 1 68.69 4 PHE B C 1
ATOM 1406 O O . PHE B 1 4 ? -8.898 18.891 7.355 1 68.69 4 PHE B O 1
ATOM 1413 N N . GLU B 1 5 ? -9.984 20.453 8.391 1 72.12 5 GLU B N 1
ATOM 1414 C CA . GLU B 1 5 ? -11.234 20.203 7.68 1 72.12 5 GLU B CA 1
ATOM 1415 C C . GLU B 1 5 ? -11.055 20.359 6.176 1 72.12 5 GLU B C 1
ATOM 1417 O O . GLU B 1 5 ? -11.766 19.734 5.387 1 72.12 5 GLU B O 1
ATOM 1422 N N . SER B 1 6 ? -9.891 21 5.766 1 80.88 6 SER B N 1
ATOM 1423 C CA . SER B 1 6 ? -9.805 21.25 4.332 1 80.88 6 SER B CA 1
ATOM 1424 C C . SER B 1 6 ? -8.531 20.656 3.744 1 80.88 6 SER B C 1
ATOM 1426 O O . SER B 1 6 ? -8.133 21.016 2.631 1 80.88 6 SER B O 1
ATOM 1428 N N . PHE B 1 7 ? -8.047 19.781 4.484 1 89.81 7 PHE B N 1
ATOM 1429 C CA . PHE B 1 7 ? -6.801 19.203 3.996 1 89.81 7 PHE B CA 1
ATOM 1430 C C . PHE B 1 7 ? -7 17.75 3.572 1 89.81 7 PHE B C 1
ATOM 1432 O O . PHE B 1 7 ? -7.828 17.047 4.141 1 89.81 7 PHE B O 1
ATOM 1439 N N . CYS B 1 8 ? -6.242 17.469 2.662 1 94.75 8 CYS B N 1
ATOM 1440 C CA . CYS B 1 8 ? -6.211 16.078 2.225 1 94.75 8 CYS B CA 1
ATOM 1441 C C . CYS B 1 8 ? -5.371 15.227 3.17 1 94.75 8 CYS B C 1
ATOM 1443 O O . CYS B 1 8 ? -4.211 15.539 3.428 1 94.75 8 CYS B O 1
ATOM 1445 N N . ARG B 1 9 ? -5.848 14.172 3.611 1 95.25 9 ARG B N 1
ATOM 1446 C CA . ARG B 1 9 ? -5.199 13.305 4.582 1 95.25 9 ARG B CA 1
ATOM 1447 C C . ARG B 1 9 ? -3.914 12.711 4.012 1 95.25 9 ARG B C 1
ATOM 1449 O O . ARG B 1 9 ? -2.941 12.5 4.738 1 95.25 9 ARG B O 1
ATOM 1456 N N . THR B 1 10 ? -3.887 12.445 2.688 1 96.62 10 THR B N 1
ATOM 1457 C CA . THR B 1 10 ? -2.814 11.625 2.129 1 96.62 10 THR B CA 1
ATOM 1458 C C . THR B 1 10 ? -1.757 12.5 1.465 1 96.62 10 THR B C 1
ATOM 1460 O O . THR B 1 10 ? -0.625 12.062 1.25 1 96.62 10 THR B O 1
ATOM 1463 N N . CYS B 1 11 ? -2.111 13.711 1.114 1 94 11 CYS B N 1
ATOM 1464 C CA . CYS B 1 11 ? -1.07 14.523 0.499 1 94 11 CYS B CA 1
ATOM 1465 C C . CYS B 1 11 ? -0.792 15.773 1.328 1 94 11 CYS B C 1
ATOM 1467 O O . CYS B 1 11 ? 0.22 16.453 1.125 1 94 11 CYS B O 1
ATOM 1469 N N . GLY B 1 12 ? -1.666 16.125 2.172 1 91.69 12 GLY B N 1
ATOM 1470 C CA . GLY B 1 12 ? -1.45 17.25 3.051 1 91.69 12 GLY B CA 1
ATOM 1471 C C . GLY B 1 12 ? -1.807 18.578 2.406 1 91.69 12 GLY B C 1
ATOM 1472 O O . GLY B 1 12 ? -1.688 19.641 3.035 1 91.69 12 GLY B O 1
ATOM 1473 N N . ASN B 1 13 ? -2.309 18.484 1.15 1 87.81 13 ASN B N 1
ATOM 1474 C CA . ASN B 1 13 ? -2.652 19.719 0.452 1 87.81 13 ASN B CA 1
ATOM 1475 C C . ASN B 1 13 ? -4.074 20.172 0.778 1 87.81 13 ASN B C 1
ATOM 1477 O O . ASN B 1 13 ? -4.945 19.344 1.048 1 87.81 13 ASN B O 1
ATOM 1481 N N . GLU B 1 14 ? -4.223 21.516 0.801 1 85.69 14 GLU B N 1
ATOM 1482 C CA . GLU B 1 14 ? -5.57 22.062 0.902 1 85.69 14 GLU B CA 1
ATOM 1483 C C . GLU B 1 14 ? -6.371 21.797 -0.369 1 85.69 14 GLU B C 1
ATOM 1485 O O . GLU B 1 14 ? -5.84 21.891 -1.477 1 85.69 14 GLU B O 1
ATOM 1490 N N . CYS B 1 15 ? -7.566 21.297 -0.06 1 79.44 15 CYS B N 1
ATOM 1491 C CA . CYS B 1 15 ? -8.352 20.859 -1.213 1 79.44 15 CYS B CA 1
ATOM 1492 C C . CYS B 1 15 ? -9.703 21.562 -1.25 1 79.44 15 CYS B C 1
ATOM 1494 O O . CYS B 1 15 ? -10.391 21.641 -0.233 1 79.44 15 CYS B O 1
ATOM 1496 N N . LEU B 1 16 ? -9.977 22.188 -2.414 1 75.88 16 LEU B N 1
ATOM 1497 C CA . LEU B 1 16 ? -11.289 22.797 -2.627 1 75.88 16 LEU B CA 1
ATOM 1498 C C . LEU B 1 16 ? -12.336 21.734 -2.922 1 75.88 16 LEU B C 1
ATOM 1500 O O . LEU B 1 16 ? -13.461 21.812 -2.432 1 75.88 16 LEU B O 1
ATOM 1504 N N . GLU B 1 17 ? -11.922 20.766 -3.777 1 82.94 17 GLU B N 1
ATOM 1505 C CA . GLU B 1 17 ? -12.812 19.656 -4.125 1 82.94 17 GLU B CA 1
ATOM 1506 C C . GLU B 1 17 ? -12.336 18.359 -3.508 1 82.94 17 GLU B C 1
ATOM 1508 O O . GLU B 1 17 ? -11.398 17.719 -4.008 1 82.94 17 GLU B O 1
ATOM 1513 N N . SER B 1 18 ? -12.867 18.047 -2.299 1 90.12 18 SER B N 1
ATOM 1514 C CA . SER B 1 18 ? -12.438 16.844 -1.576 1 90.12 18 SER B CA 1
ATOM 1515 C C . SER B 1 18 ? -13.594 15.883 -1.361 1 90.12 18 SER B C 1
ATOM 1517 O O . SER B 1 18 ? -14.75 16.219 -1.649 1 90.12 18 SER B O 1
ATOM 1519 N N . LEU B 1 19 ? -13.25 14.68 -1.097 1 95.88 19 LEU B N 1
ATOM 1520 C CA . LEU B 1 19 ? -14.203 13.641 -0.736 1 95.88 19 LEU B CA 1
ATOM 1521 C C . LEU B 1 19 ? -14.047 13.234 0.726 1 95.88 19 LEU B C 1
ATOM 1523 O O . LEU B 1 19 ? -12.93 13.227 1.254 1 95.88 19 LEU B O 1
ATOM 1527 N N . SER B 1 20 ? -15.156 12.883 1.305 1 96.12 20 SER B N 1
ATOM 1528 C CA . SER B 1 20 ? -15.117 12.375 2.672 1 96.12 20 SER B CA 1
ATOM 1529 C C . SER B 1 20 ? -14.617 10.938 2.713 1 96.12 20 SER B C 1
ATOM 1531 O O . SER B 1 20 ? -15.227 10.047 2.111 1 96.12 20 SER B O 1
ATOM 1533 N N . ILE B 1 21 ? -13.602 10.672 3.453 1 97.81 21 ILE B N 1
ATOM 1534 C CA . ILE B 1 21 ? -12.969 9.359 3.531 1 97.81 21 ILE B CA 1
ATOM 1535 C C . ILE B 1 21 ? -13.969 8.336 4.082 1 97.81 21 ILE B C 1
ATOM 1537 O O . ILE B 1 21 ? -14.023 7.199 3.611 1 97.81 21 ILE B O 1
ATOM 1541 N N . TYR B 1 22 ? -14.797 8.781 5 1 97.81 22 TYR B N 1
ATOM 1542 C CA . TYR B 1 22 ? -15.586 7.805 5.75 1 97.81 22 TYR B CA 1
ATOM 1543 C C . TYR B 1 22 ? -17.016 7.746 5.242 1 97.81 22 TYR B C 1
ATOM 1545 O O . TYR B 1 22 ? -17.797 6.895 5.668 1 97.81 22 TYR B O 1
ATOM 1553 N N . ASN B 1 23 ? -17.344 8.586 4.27 1 97.44 23 ASN B N 1
ATOM 1554 C CA . ASN B 1 23 ? -18.734 8.633 3.844 1 97.44 23 ASN B CA 1
ATOM 1555 C C . ASN B 1 23 ? -18.875 8.445 2.334 1 97.44 23 ASN B C 1
ATOM 1557 O O . ASN B 1 23 ? -19.984 8.352 1.811 1 97.44 23 ASN B O 1
ATOM 1561 N N . GLU B 1 24 ? -17.781 8.391 1.623 1 97.94 24 GLU B N 1
ATOM 1562 C CA . GLU B 1 24 ? -17.859 8.328 0.168 1 97.94 24 GLU B CA 1
ATOM 1563 C C . GLU B 1 24 ? -17.172 7.086 -0.375 1 97.94 24 GLU B C 1
ATOM 1565 O O . GLU B 1 24 ? -16.422 6.422 0.347 1 97.94 24 GLU B O 1
ATOM 1570 N N . CYS B 1 25 ? -17.531 6.789 -1.649 1 98.38 25 CYS B N 1
ATOM 1571 C CA . CYS B 1 25 ? -16.953 5.668 -2.387 1 98.38 25 CYS B CA 1
ATOM 1572 C C . CYS B 1 25 ? -16.266 6.145 -3.66 1 98.38 25 CYS B C 1
ATOM 1574 O O . CYS B 1 25 ? -16.484 7.273 -4.102 1 98.38 25 CYS B O 1
ATOM 1576 N N . ALA B 1 26 ? -15.406 5.336 -4.156 1 97.94 26 ALA B N 1
ATOM 1577 C CA . ALA B 1 26 ? -14.789 5.539 -5.465 1 97.94 26 ALA B CA 1
ATOM 1578 C C . ALA B 1 26 ? -14.977 4.312 -6.355 1 97.94 26 ALA B C 1
ATOM 1580 O O . ALA B 1 26 ? -15.117 3.193 -5.859 1 97.94 26 ALA B O 1
ATOM 1581 N N . GLN B 1 27 ? -15.039 4.617 -7.613 1 97.31 27 GLN B N 1
ATOM 1582 C CA . GLN B 1 27 ? -15.133 3.523 -8.57 1 97.31 27 GLN B CA 1
ATOM 1583 C C . GLN B 1 27 ? -13.758 2.949 -8.891 1 97.31 27 GLN B C 1
ATOM 1585 O O . GLN B 1 27 ? -12.883 3.656 -9.406 1 97.31 27 GLN B O 1
ATOM 1590 N N . VAL B 1 28 ? -13.562 1.643 -8.578 1 97.44 28 VAL B N 1
ATOM 1591 C CA . VAL B 1 28 ? -12.312 0.929 -8.828 1 97.44 28 VAL B CA 1
ATOM 1592 C C . VAL B 1 28 ? -12.609 -0.534 -9.148 1 97.44 28 VAL B C 1
ATOM 1594 O O . VAL B 1 28 ? -13.461 -1.158 -8.508 1 97.44 28 VAL B O 1
ATOM 1597 N N . LEU B 1 29 ? -11.906 -1.132 -10.227 1 95.12 29 LEU B N 1
ATOM 1598 C CA . LEU B 1 29 ? -12.109 -2.518 -10.633 1 95.12 29 LEU B CA 1
ATOM 1599 C C . LEU B 1 29 ? -13.578 -2.785 -10.938 1 95.12 29 LEU B C 1
ATOM 1601 O O . LEU B 1 29 ? -14.125 -3.803 -10.508 1 95.12 29 LEU B O 1
ATOM 1605 N N . ASP B 1 30 ? -14.266 -1.777 -11.461 1 94 30 ASP B N 1
ATOM 1606 C CA . ASP B 1 30 ? -15.648 -1.84 -11.922 1 94 30 ASP B CA 1
ATOM 1607 C C . ASP B 1 30 ? -16.609 -2.041 -10.75 1 94 30 ASP B C 1
ATOM 1609 O O . ASP B 1 30 ? -17.656 -2.676 -10.906 1 94 30 ASP B O 1
ATOM 1613 N N . GLN B 1 31 ? -16.25 -1.588 -9.562 1 97 31 GLN B N 1
ATOM 1614 C CA . GLN B 1 31 ? -17.078 -1.638 -8.359 1 97 31 GLN B CA 1
ATOM 1615 C C . GLN B 1 31 ? -16.969 -0.342 -7.562 1 97 31 GLN B C 1
ATOM 1617 O O . GLN B 1 31 ? -15.992 0.403 -7.707 1 97 31 GLN B O 1
ATOM 1622 N N . MET B 1 32 ? -18.031 -0.073 -6.844 1 98 32 MET B N 1
ATOM 1623 C CA . MET B 1 32 ? -17.969 1.02 -5.875 1 98 32 MET B CA 1
ATOM 1624 C C . MET B 1 32 ? -17.391 0.539 -4.551 1 98 32 MET B C 1
ATOM 1626 O O . MET B 1 32 ? -17.953 -0.358 -3.914 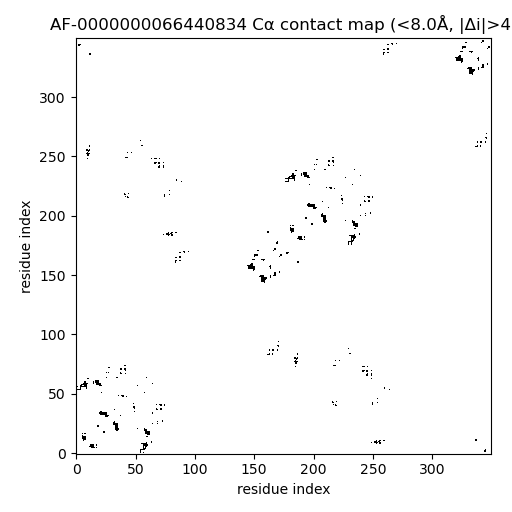1 98 32 MET B O 1
ATOM 1630 N N . VAL B 1 33 ? -16.281 1.149 -4.18 1 98.38 33 VAL B N 1
ATOM 1631 C CA . VAL B 1 33 ? -15.602 0.737 -2.959 1 98.38 33 VAL B CA 1
ATOM 1632 C C . VAL B 1 33 ? -15.5 1.919 -1.998 1 98.38 33 VAL B C 1
ATOM 1634 O O . VAL B 1 33 ? -15.141 3.029 -2.404 1 98.38 33 VAL B O 1
ATOM 1637 N N . PRO B 1 34 ? -15.859 1.732 -0.721 1 98.69 34 PRO B N 1
ATOM 1638 C CA . PRO B 1 34 ? -15.656 2.816 0.244 1 98.69 34 PRO B CA 1
ATOM 1639 C C . PRO B 1 34 ? -14.211 3.299 0.294 1 98.69 34 PRO B C 1
ATOM 1641 O O . PRO B 1 34 ? -13.281 2.484 0.32 1 98.69 34 PRO B O 1
ATOM 1644 N N . ILE B 1 35 ? -14 4.562 0.314 1 98.62 35 ILE B N 1
ATOM 1645 C CA . ILE B 1 35 ? -12.664 5.156 0.289 1 98.62 35 ILE B CA 1
ATOM 1646 C C . ILE B 1 35 ? -11.875 4.707 1.519 1 98.62 35 ILE B C 1
ATOM 1648 O O . ILE B 1 35 ? -10.68 4.414 1.426 1 98.62 35 ILE B O 1
ATOM 1652 N N . ALA B 1 36 ? -12.57 4.621 2.637 1 98.5 36 ALA B N 1
ATOM 1653 C CA . ALA B 1 36 ? -11.93 4.188 3.873 1 98.5 36 ALA B CA 1
ATOM 1654 C C . ALA B 1 36 ? -11.344 2.787 3.725 1 98.5 36 ALA B C 1
ATOM 1656 O O . ALA B 1 36 ? -10.258 2.506 4.23 1 98.5 36 ALA B O 1
ATOM 1657 N N . ASP B 1 37 ? -12.047 1.942 3.025 1 97.5 37 ASP B N 1
ATOM 1658 C CA . ASP B 1 37 ? -11.57 0.579 2.807 1 97.5 37 ASP B CA 1
ATOM 1659 C C . ASP B 1 37 ? -10.352 0.563 1.885 1 97.5 37 ASP B C 1
ATOM 1661 O O . ASP B 1 37 ? -9.43 -0.224 2.088 1 97.5 37 ASP B O 1
ATOM 1665 N N . MET B 1 38 ? -10.414 1.374 0.868 1 97.94 38 MET B N 1
ATOM 1666 C CA . MET B 1 38 ? -9.273 1.479 -0.039 1 97.94 38 MET B CA 1
ATOM 1667 C C . MET B 1 38 ? -8.031 1.952 0.705 1 97.94 38 MET B C 1
ATOM 1669 O O . MET B 1 38 ? -6.949 1.381 0.542 1 97.94 38 MET B O 1
ATOM 1673 N N . LEU B 1 39 ? -8.211 2.965 1.514 1 98.12 39 LEU B N 1
ATOM 1674 C CA . LEU B 1 39 ? -7.09 3.488 2.285 1 98.12 39 LEU B CA 1
ATOM 1675 C C . LEU B 1 39 ? -6.555 2.438 3.252 1 98.12 39 LEU B C 1
ATOM 1677 O O . LEU B 1 39 ? -5.34 2.293 3.412 1 98.12 39 LEU B O 1
ATOM 1681 N N . ALA B 1 40 ? -7.441 1.73 3.846 1 96.31 40 ALA B N 1
ATOM 1682 C CA . ALA B 1 40 ? -7.035 0.691 4.789 1 96.31 40 ALA B CA 1
ATOM 1683 C C . ALA B 1 40 ? -6.199 -0.382 4.094 1 96.31 40 ALA B C 1
ATOM 1685 O O . ALA B 1 40 ? -5.254 -0.911 4.68 1 96.31 40 ALA B O 1
ATOM 1686 N N . SER B 1 41 ? -6.551 -0.689 2.896 1 94.88 41 SER B N 1
ATOM 1687 C CA . SER B 1 41 ? -5.859 -1.722 2.131 1 94.88 41 SER B CA 1
ATOM 1688 C C . SER B 1 41 ? -4.461 -1.264 1.724 1 94.88 41 SER B C 1
ATOM 1690 O O . SER B 1 41 ? -3.586 -2.088 1.46 1 94.88 41 SER B O 1
ATOM 1692 N N . CYS B 1 42 ? -4.266 0.016 1.696 1 95.62 42 CYS B N 1
ATOM 1693 C CA . CYS B 1 42 ? -3.008 0.589 1.227 1 95.62 42 CYS B CA 1
ATOM 1694 C C . CYS B 1 42 ? -2.264 1.276 2.365 1 95.62 42 CYS B C 1
ATOM 1696 O O . CYS B 1 42 ? -1.331 2.047 2.127 1 95.62 42 CYS B O 1
ATOM 1698 N N . LEU B 1 43 ? -2.654 1.037 3.561 1 94 43 LEU B N 1
ATOM 1699 C CA . LEU B 1 43 ? -2.115 1.693 4.746 1 94 43 LEU B CA 1
ATOM 1700 C C . LEU B 1 43 ? -0.652 1.316 4.961 1 94 43 LEU B C 1
ATOM 1702 O O . LEU B 1 43 ? -0.324 0.135 5.094 1 94 43 LEU B O 1
ATOM 1706 N N . PRO B 1 44 ? 0.168 2.348 4.953 1 90.31 44 PRO B N 1
ATOM 1707 C CA . PRO B 1 44 ? 1.553 2.014 5.293 1 90.31 44 PRO B CA 1
ATOM 1708 C C . PRO B 1 44 ? 1.679 1.327 6.652 1 90.31 44 PRO B C 1
ATOM 1710 O O . PRO B 1 44 ? 0.98 1.693 7.602 1 90.31 44 PRO B O 1
ATOM 1713 N N . ALA B 1 45 ? 2.59 0.418 6.762 1 85.56 45 ALA B N 1
ATOM 1714 C CA . ALA B 1 45 ? 2.717 -0.458 7.922 1 85.56 45 ALA B CA 1
ATOM 1715 C C . ALA B 1 45 ? 3.053 0.341 9.18 1 85.56 45 ALA B C 1
ATOM 1717 O O . ALA B 1 45 ? 2.697 -0.057 10.289 1 85.56 45 ALA B O 1
ATOM 1718 N N . SER B 1 46 ? 3.65 1.41 9.023 1 89.56 46 SER B N 1
ATOM 1719 C CA . SER B 1 46 ? 4.129 2.176 10.172 1 89.56 46 SER B CA 1
ATOM 1720 C C . SER B 1 46 ? 3.059 3.127 10.688 1 89.56 46 SER B C 1
ATOM 1722 O O . SER B 1 46 ? 3.25 3.789 11.711 1 89.56 46 SER B O 1
ATOM 1724 N N . LEU B 1 47 ? 2 3.205 9.984 1 93.62 47 LEU B N 1
ATOM 1725 C CA . LEU B 1 47 ? 0.93 4.105 10.398 1 93.62 47 LEU B CA 1
ATOM 1726 C C . LEU B 1 47 ? -0.139 3.354 11.188 1 93.62 47 LEU B C 1
ATOM 1728 O O . LEU B 1 47 ? -0.37 2.166 10.953 1 93.62 47 LEU B O 1
ATOM 1732 N N . PRO B 1 48 ? -0.75 4.109 12.109 1 93.25 48 PRO B N 1
ATOM 1733 C CA . PRO B 1 48 ? -1.863 3.48 12.828 1 93.25 48 PRO B CA 1
ATOM 1734 C C . PRO B 1 48 ? -3.082 3.25 11.93 1 93.25 48 PRO B C 1
ATOM 1736 O O . PRO B 1 48 ? -3.232 3.918 10.906 1 93.25 48 PRO B O 1
ATOM 1739 N N . PRO B 1 49 ? -3.945 2.316 12.328 1 94.75 49 PRO B N 1
ATOM 1740 C CA . PRO B 1 49 ? -5.172 2.096 11.562 1 94.75 49 PRO B CA 1
ATOM 1741 C C . PRO B 1 49 ? -6.031 3.352 11.453 1 94.75 49 PRO B C 1
ATOM 1743 O O . PRO B 1 49 ? -6.012 4.203 12.344 1 94.75 49 PRO B O 1
ATOM 1746 N N . LEU B 1 50 ? -6.746 3.361 10.375 1 95.88 50 LEU B N 1
ATOM 1747 C CA . LEU B 1 50 ? -7.66 4.484 10.18 1 95.88 50 LEU B CA 1
ATOM 1748 C C . LEU B 1 50 ? -8.719 4.52 11.281 1 95.88 50 LEU B C 1
ATOM 1750 O O . LEU B 1 50 ? -9.227 3.473 11.695 1 95.88 50 LEU B O 1
ATOM 1754 N N . ASP B 1 51 ? -8.938 5.695 11.734 1 95.75 51 ASP B N 1
ATOM 1755 C CA . ASP B 1 51 ? -9.906 5.941 12.805 1 95.75 51 ASP B CA 1
ATOM 1756 C C . ASP B 1 51 ? -10.695 7.223 12.547 1 95.75 51 ASP B C 1
ATOM 1758 O O . ASP B 1 51 ? -10.125 8.32 12.547 1 95.75 51 ASP B O 1
ATOM 1762 N N . PRO B 1 52 ? -12.039 7.082 12.391 1 95 52 PRO B N 1
ATOM 1763 C CA . PRO B 1 52 ? -12.844 8.281 12.117 1 95 52 PRO B CA 1
ATOM 1764 C C . PRO B 1 52 ? -12.789 9.297 13.258 1 95 52 PRO B C 1
ATOM 1766 O O . PRO B 1 52 ? -13.102 10.469 13.055 1 95 52 PRO B O 1
ATOM 1769 N N . GLU B 1 53 ? -12.383 8.875 14.398 1 94.06 53 GLU B N 1
ATOM 1770 C CA . GLU B 1 53 ? -12.398 9.75 15.57 1 94.06 53 GLU B CA 1
ATOM 1771 C C . GLU B 1 53 ? -11.023 10.367 15.82 1 94.06 53 GLU B C 1
ATOM 1773 O O . GLU B 1 53 ? -10.852 11.164 16.734 1 94.06 53 GLU B O 1
ATOM 1778 N N . ASP B 1 54 ? -10.109 9.984 14.992 1 92.5 54 ASP B N 1
ATOM 1779 C CA . ASP B 1 54 ? -8.781 10.555 15.195 1 92.5 54 ASP B CA 1
ATOM 1780 C C . ASP B 1 54 ? -8.758 12.031 14.805 1 92.5 54 ASP B C 1
ATOM 1782 O O . ASP B 1 54 ? -9.758 12.57 14.32 1 92.5 54 ASP B O 1
ATOM 1786 N N . ASP B 1 55 ? -7.633 12.719 15.055 1 88.56 55 ASP B N 1
ATOM 1787 C CA . ASP B 1 55 ? -7.539 14.156 14.852 1 88.56 55 ASP B CA 1
ATOM 1788 C C . ASP B 1 55 ? -6.945 14.484 13.484 1 88.56 55 ASP B C 1
ATOM 1790 O O . ASP B 1 55 ? -6.512 15.609 13.242 1 88.56 55 ASP B O 1
ATOM 1794 N N . TYR B 1 56 ? -6.91 13.469 12.594 1 92.69 56 TYR B N 1
ATOM 1795 C CA . TYR B 1 56 ? -6.348 13.68 11.266 1 92.69 56 TYR B CA 1
ATOM 1796 C C . TYR B 1 56 ? -7.434 14.07 10.273 1 92.69 56 TYR B C 1
ATOM 1798 O O . TYR B 1 56 ? -8.625 13.906 10.547 1 92.69 56 TYR B O 1
ATOM 1806 N N . PRO B 1 57 ? -7.016 14.609 9.109 1 92.69 57 PRO B N 1
ATOM 1807 C CA . PRO B 1 57 ? -8.016 15.016 8.117 1 92.69 57 PRO B CA 1
ATOM 1808 C C . PRO B 1 57 ? -8.945 13.875 7.719 1 92.69 57 PRO B C 1
ATOM 1810 O O . PRO B 1 57 ? -8.516 12.727 7.629 1 92.69 57 PRO B O 1
ATOM 1813 N N . LYS B 1 58 ? -10.172 14.258 7.461 1 95.25 58 LYS B N 1
ATOM 1814 C CA . LYS B 1 58 ? -11.172 13.258 7.105 1 95.25 58 LYS B CA 1
ATOM 1815 C C . LYS B 1 58 ? -11.555 13.367 5.633 1 95.25 58 LYS B C 1
ATOM 1817 O O . LYS B 1 58 ? -12.539 12.758 5.195 1 95.25 58 LYS B O 1
ATOM 1822 N N . GLN B 1 59 ? -10.711 14.18 4.934 1 95.12 59 GLN B N 1
ATOM 1823 C CA . GLN B 1 59 ? -10.953 14.406 3.512 1 95.12 59 GLN B CA 1
ATOM 1824 C C . GLN B 1 59 ? -9.773 13.922 2.672 1 95.12 59 GLN B C 1
ATOM 1826 O O . GLN B 1 59 ? -8.656 13.82 3.166 1 95.12 59 GLN B O 1
ATOM 1831 N N . ILE B 1 60 ? -10.039 13.562 1.473 1 97.12 60 ILE B N 1
ATOM 1832 C CA . ILE B 1 60 ? -9.031 13.195 0.477 1 97.12 60 ILE B CA 1
ATOM 1833 C C . ILE B 1 60 ? -9.344 13.891 -0.847 1 97.12 60 ILE B C 1
ATOM 1835 O O . ILE B 1 60 ? -10.508 13.977 -1.254 1 97.12 60 ILE B O 1
ATOM 1839 N N . CYS B 1 61 ? -8.359 14.438 -1.449 1 96 61 CYS B N 1
ATOM 1840 C CA . CYS B 1 61 ? -8.594 15.172 -2.688 1 96 61 CYS B CA 1
ATOM 1841 C C . CYS B 1 61 ? -8.773 14.219 -3.861 1 96 61 CYS B C 1
ATOM 1843 O O . CYS B 1 61 ? -8.438 13.031 -3.764 1 96 61 CYS B O 1
ATOM 1845 N N . ARG B 1 62 ? -9.289 14.68 -4.953 1 95.62 62 ARG B N 1
ATOM 1846 C CA . ARG B 1 62 ? -9.609 13.852 -6.113 1 95.62 62 ARG B CA 1
ATOM 1847 C C . ARG B 1 62 ? -8.344 13.281 -6.742 1 95.62 62 ARG B C 1
ATOM 1849 O O . ARG B 1 62 ? -8.352 12.156 -7.25 1 95.62 62 ARG B O 1
ATOM 1856 N N . ILE B 1 63 ? -7.297 14.047 -6.695 1 95.75 63 ILE B N 1
ATOM 1857 C CA . ILE B 1 63 ? -6.031 13.586 -7.25 1 95.75 63 ILE B CA 1
ATOM 1858 C C . ILE B 1 63 ? -5.52 12.391 -6.441 1 95.75 63 ILE B C 1
ATOM 1860 O O . ILE B 1 63 ? -5.074 11.391 -7.008 1 95.75 63 ILE B O 1
ATOM 1864 N N . CYS B 1 64 ? -5.625 12.484 -5.125 1 97.12 64 CYS B N 1
ATOM 1865 C CA . CYS B 1 64 ? -5.164 11.398 -4.266 1 97.12 64 CYS B CA 1
ATOM 1866 C C . CYS B 1 64 ? -6.078 10.188 -4.383 1 97.12 64 CYS B C 1
ATOM 1868 O O . CYS B 1 64 ? -5.625 9.047 -4.254 1 97.12 64 CYS B O 1
ATOM 1870 N N . VAL B 1 65 ? -7.352 10.43 -4.645 1 97.81 65 VAL B N 1
ATOM 1871 C CA . VAL B 1 65 ? -8.25 9.305 -4.859 1 97.81 65 VAL B CA 1
ATOM 1872 C C . VAL B 1 65 ? -7.82 8.516 -6.094 1 97.81 65 VAL B C 1
ATOM 1874 O O . VAL B 1 65 ? -7.875 7.285 -6.109 1 97.81 65 VAL B O 1
ATOM 1877 N N . LYS B 1 66 ? -7.395 9.203 -7.09 1 97.25 66 LYS B N 1
ATOM 1878 C CA . LYS B 1 66 ? -6.898 8.531 -8.289 1 97.25 66 LYS B CA 1
ATOM 1879 C C . LYS B 1 66 ? -5.652 7.711 -7.988 1 97.25 66 LYS B C 1
ATOM 1881 O O . LYS B 1 66 ? -5.535 6.562 -8.43 1 97.25 66 LYS B O 1
ATOM 1886 N N . LYS B 1 67 ? -4.707 8.305 -7.289 1 97.94 67 LYS B N 1
ATOM 1887 C CA . LYS B 1 67 ? -3.502 7.59 -6.887 1 97.94 67 LYS B CA 1
ATOM 1888 C C . LYS B 1 67 ? -3.844 6.387 -6.008 1 97.94 67 LYS B C 1
ATOM 1890 O O . LYS B 1 67 ? -3.264 5.312 -6.168 1 97.94 67 LYS B O 1
ATOM 1895 N N . LEU B 1 68 ? -4.758 6.625 -5.137 1 98.38 68 LEU B N 1
ATOM 1896 C CA . LEU B 1 68 ? -5.227 5.566 -4.25 1 98.38 68 LEU B CA 1
ATOM 1897 C C . LEU B 1 68 ? -5.828 4.414 -5.051 1 98.38 68 LEU B C 1
ATOM 1899 O O . LEU B 1 68 ? -5.594 3.246 -4.738 1 98.38 68 LEU B O 1
ATOM 1903 N N . SER B 1 69 ? -6.617 4.746 -6.039 1 98.25 69 SER B N 1
ATOM 1904 C CA . SER B 1 69 ? -7.234 3.725 -6.883 1 98.25 69 SER B CA 1
ATOM 1905 C C . SER B 1 69 ? -6.176 2.85 -7.547 1 98.25 69 SER B C 1
ATOM 1907 O O . SER B 1 69 ? -6.32 1.626 -7.602 1 98.25 69 SER B O 1
ATOM 1909 N N . MET B 1 70 ? -5.121 3.402 -7.969 1 97.62 70 MET B N 1
ATOM 1910 C CA . MET B 1 70 ? -4.039 2.664 -8.609 1 97.62 70 MET B CA 1
ATOM 1911 C C . MET B 1 70 ? -3.332 1.756 -7.605 1 97.62 70 MET B C 1
ATOM 1913 O O . MET B 1 70 ? -3.027 0.603 -7.914 1 97.62 70 MET B O 1
ATOM 1917 N N . ALA B 1 71 ? -3.07 2.297 -6.469 1 98 71 ALA B N 1
ATOM 1918 C CA . ALA B 1 71 ? -2.432 1.507 -5.418 1 98 71 ALA B CA 1
ATOM 1919 C C . ALA B 1 71 ? -3.316 0.336 -4.996 1 98 71 ALA B C 1
ATOM 1921 O O . ALA B 1 71 ? -2.828 -0.779 -4.801 1 98 71 ALA B O 1
ATOM 1922 N N . TYR B 1 72 ? -4.562 0.612 -4.902 1 97.94 72 TYR B N 1
ATOM 1923 C CA . TYR B 1 72 ? -5.547 -0.397 -4.523 1 97.94 72 TYR B CA 1
ATOM 1924 C C . TYR B 1 72 ? -5.602 -1.518 -5.559 1 97.94 72 TYR B C 1
ATOM 1926 O O . TYR B 1 72 ? -5.621 -2.697 -5.203 1 97.94 72 TYR B O 1
ATOM 1934 N N . GLU B 1 73 ? -5.602 -1.182 -6.777 1 97.81 73 GLU B N 1
ATOM 1935 C CA . GLU B 1 73 ? -5.625 -2.16 -7.859 1 97.81 73 GLU B CA 1
ATOM 1936 C C . GLU B 1 73 ? -4.379 -3.039 -7.836 1 97.81 73 GLU B C 1
ATOM 1938 O O . GLU B 1 73 ? -4.465 -4.254 -8.031 1 97.81 73 GLU B O 1
ATOM 1943 N N . PHE B 1 74 ? -3.285 -2.404 -7.656 1 97.62 74 PHE B N 1
ATOM 1944 C CA . PHE B 1 74 ? -2.035 -3.152 -7.578 1 97.62 74 PHE B CA 1
ATOM 1945 C C . PHE B 1 74 ? -2.074 -4.152 -6.43 1 97.62 74 PHE B C 1
ATOM 1947 O O . PHE B 1 74 ? -1.696 -5.312 -6.594 1 97.62 74 PHE B O 1
ATOM 1954 N N . SER B 1 75 ? -2.525 -3.637 -5.293 1 97.19 75 SER B N 1
ATOM 1955 C CA . SER B 1 75 ? -2.635 -4.492 -4.117 1 97.19 75 SER B CA 1
ATOM 1956 C C . SER B 1 75 ? -3.557 -5.676 -4.379 1 97.19 75 SER B C 1
ATOM 1958 O O . SER B 1 75 ? -3.242 -6.809 -4.008 1 97.19 75 SER B O 1
ATOM 1960 N N . HIS B 1 76 ? -4.645 -5.387 -4.977 1 96.31 76 HIS B N 1
ATOM 1961 C CA . HIS B 1 76 ? -5.621 -6.422 -5.285 1 96.31 76 HIS B CA 1
ATOM 1962 C C . HIS B 1 76 ? -5.047 -7.445 -6.262 1 96.31 76 HIS B C 1
ATOM 1964 O O . HIS B 1 76 ? -5.258 -8.648 -6.098 1 96.31 76 HIS B O 1
ATOM 1970 N N . GLN B 1 77 ? -4.383 -6.973 -7.258 1 95.88 77 GLN B N 1
ATOM 1971 C CA . GLN B 1 77 ? -3.719 -7.84 -8.227 1 95.88 77 GLN B CA 1
ATOM 1972 C C . GLN B 1 77 ? -2.705 -8.75 -7.539 1 95.88 77 GLN B C 1
ATOM 1974 O O . GLN B 1 77 ? -2.65 -9.953 -7.816 1 95.88 77 GLN B O 1
ATOM 1979 N N . TRP B 1 78 ? -1.93 -8.18 -6.648 1 97.25 78 TRP B N 1
ATOM 1980 C CA . TRP B 1 78 ? -0.912 -8.938 -5.93 1 97.25 78 TRP B CA 1
ATOM 1981 C C . TRP B 1 78 ? -1.551 -10.016 -5.055 1 97.25 78 TRP B C 1
ATOM 1983 O O . TRP B 1 78 ? -1.106 -11.164 -5.051 1 97.25 78 TRP B O 1
ATOM 1993 N N . LEU B 1 79 ? -2.596 -9.688 -4.352 1 96.25 79 LEU B N 1
ATOM 1994 C CA . LEU B 1 79 ? -3.316 -10.633 -3.51 1 96.25 79 LEU B CA 1
ATOM 1995 C C . LEU B 1 79 ? -3.857 -11.797 -4.336 1 96.25 79 LEU B C 1
ATOM 1997 O O . LEU B 1 79 ? -3.76 -12.953 -3.928 1 96.25 79 LEU B O 1
ATOM 2001 N N . GLY B 1 80 ? -4.379 -11.406 -5.441 1 93.19 80 GLY B N 1
ATOM 2002 C CA . GLY B 1 80 ? -4.883 -12.438 -6.332 1 93.19 80 GLY B CA 1
ATOM 2003 C C . GLY B 1 80 ? -3.807 -13.391 -6.82 1 93.19 80 GLY B C 1
ATOM 2004 O O . GLY B 1 80 ? -3.977 -14.609 -6.766 1 93.19 80 GLY B O 1
ATOM 2005 N N . ALA B 1 81 ? -2.721 -12.844 -7.32 1 93.31 81 ALA B N 1
ATOM 2006 C CA . ALA B 1 81 ? -1.6 -13.656 -7.785 1 93.31 81 ALA B CA 1
ATOM 2007 C C . ALA B 1 81 ? -1.076 -14.555 -6.672 1 93.31 81 ALA B C 1
ATOM 2009 O O . ALA B 1 81 ? -0.825 -15.742 -6.891 1 93.31 81 ALA B O 1
ATOM 2010 N N . HIS B 1 82 ? -0.94 -14.031 -5.52 1 94.38 82 HIS B N 1
ATOM 2011 C CA . HIS B 1 82 ? -0.476 -14.797 -4.367 1 94.38 82 HIS B CA 1
ATOM 2012 C C . HIS B 1 82 ? -1.403 -15.977 -4.082 1 94.38 82 HIS B C 1
ATOM 2014 O O . HIS B 1 82 ? -0.939 -17.078 -3.775 1 94.38 82 HIS B O 1
ATOM 2020 N N . GLY B 1 83 ? -2.668 -15.68 -4.062 1 90.75 83 GLY B N 1
ATOM 2021 C CA . GLY B 1 83 ? -3.633 -16.75 -3.873 1 90.75 83 GLY B CA 1
ATOM 2022 C C . GLY B 1 83 ? -3.457 -17.891 -4.855 1 90.75 83 GLY B C 1
ATOM 2023 O O . GLY B 1 83 ? -3.51 -19.062 -4.469 1 90.75 83 GLY B O 1
ATOM 2024 N N . GLU B 1 84 ? -3.232 -17.547 -6.082 1 87.06 84 GLU B N 1
ATOM 2025 C CA . GLU B 1 84 ? -3.039 -18.547 -7.125 1 87.06 84 GLU B CA 1
ATOM 2026 C C . GLU B 1 84 ? -1.76 -19.359 -6.898 1 87.06 84 GLU B C 1
ATOM 2028 O O . GLU B 1 84 ? -1.743 -20.578 -7.066 1 87.06 84 GLU B O 1
ATOM 2033 N N . PHE B 1 85 ? -0.709 -18.656 -6.535 1 89.5 85 PHE B N 1
ATOM 2034 C CA . PHE B 1 85 ? 0.544 -19.344 -6.246 1 89.5 85 PHE B CA 1
ATOM 2035 C C . PHE B 1 85 ? 0.385 -20.281 -5.055 1 89.5 85 PHE B C 1
ATOM 2037 O O . PHE B 1 85 ? 0.923 -21.391 -5.059 1 89.5 85 PHE B O 1
ATOM 2044 N N . ASN B 1 86 ? -0.298 -19.859 -4.031 1 89.19 86 ASN B N 1
ATOM 2045 C CA . ASN B 1 86 ? -0.53 -20.672 -2.842 1 89.19 86 ASN B CA 1
ATOM 2046 C C . ASN B 1 86 ? -1.255 -21.984 -3.188 1 89.19 86 ASN B C 1
ATOM 2048 O O . ASN B 1 86 ? -0.916 -23.047 -2.664 1 89.19 86 ASN B O 1
ATOM 2052 N N . VAL B 1 87 ? -2.254 -21.859 -3.988 1 81.56 87 VAL B N 1
ATOM 2053 C CA . VAL B 1 87 ? -2.996 -23.031 -4.418 1 81.56 87 VAL B CA 1
ATOM 2054 C C . VAL B 1 87 ? -2.066 -23.984 -5.172 1 81.56 87 VAL B C 1
ATOM 2056 O O . VAL B 1 87 ? -2.074 -25.203 -4.926 1 81.56 87 VAL B O 1
ATOM 2059 N N . ALA B 1 88 ? -1.3 -23.438 -6.062 1 80.56 88 ALA B N 1
ATOM 2060 C CA . ALA B 1 88 ? -0.368 -24.234 -6.855 1 80.56 88 ALA B CA 1
ATOM 2061 C C . ALA B 1 88 ? 0.648 -24.938 -5.961 1 80.56 88 ALA B C 1
ATOM 2063 O O . ALA B 1 88 ? 0.973 -26.109 -6.184 1 80.56 88 ALA B O 1
ATOM 2064 N N . LEU B 1 89 ? 1.139 -24.234 -4.996 1 83.06 89 LEU B N 1
ATOM 2065 C CA . LEU B 1 89 ? 2.131 -24.797 -4.082 1 83.06 89 LEU B CA 1
A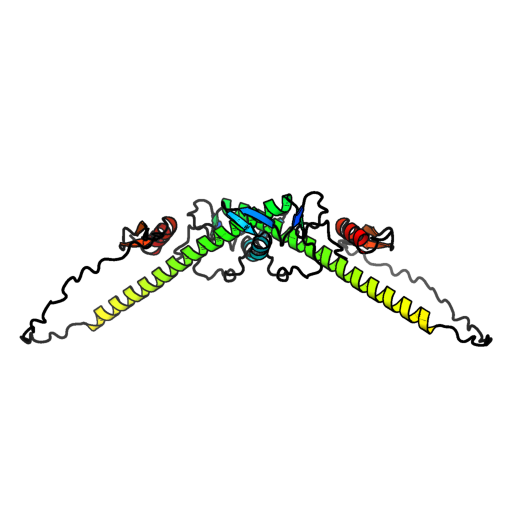TOM 2066 C C . LEU B 1 89 ? 1.534 -25.938 -3.262 1 83.06 89 LEU B C 1
ATOM 2068 O O . LEU B 1 89 ? 2.191 -26.953 -3.035 1 83.06 89 LEU B O 1
ATOM 2072 N N . LYS B 1 90 ? 0.347 -25.766 -2.785 1 82.38 90 LYS B N 1
ATOM 2073 C CA . LYS B 1 90 ? -0.326 -26.812 -2.023 1 82.38 90 LYS B CA 1
ATOM 2074 C C . LYS B 1 90 ? -0.533 -28.062 -2.875 1 82.38 90 LYS B C 1
ATOM 2076 O O . LYS B 1 90 ? -0.378 -29.188 -2.389 1 82.38 90 LYS B O 1
ATOM 2081 N N . PHE B 1 91 ? -0.88 -27.812 -4.047 1 75.31 91 PHE B N 1
ATOM 2082 C CA . PHE B 1 91 ? -1.079 -28.938 -4.961 1 75.31 91 PHE B CA 1
ATOM 2083 C C . PHE B 1 91 ? 0.229 -29.672 -5.195 1 75.31 91 PHE B C 1
ATOM 2085 O O . PHE B 1 91 ? 0.248 -30.906 -5.23 1 75.31 91 PHE B O 1
ATOM 2092 N N . GLU B 1 92 ? 1.214 -28.906 -5.375 1 74.56 92 GLU B N 1
ATOM 2093 C CA . GLU B 1 92 ? 2.521 -29.516 -5.602 1 74.56 92 GLU B CA 1
ATOM 2094 C C . GLU B 1 92 ? 2.967 -30.328 -4.395 1 74.56 92 GLU B C 1
ATOM 2096 O O . GLU B 1 92 ? 3.562 -31.406 -4.547 1 74.56 92 GLU B O 1
ATOM 2101 N N . GLN B 1 93 ? 2.762 -29.828 -3.262 1 77 93 GLN B N 1
ATOM 2102 C CA . GLN B 1 93 ? 3.127 -30.531 -2.039 1 77 93 GLN B CA 1
ATOM 2103 C C . GLN B 1 93 ? 2.359 -31.844 -1.911 1 77 93 GLN B C 1
ATOM 2105 O O . GLN B 1 93 ? 2.922 -32.875 -1.507 1 77 93 GLN B O 1
ATOM 2110 N N . ARG B 1 94 ? 1.157 -31.828 -2.271 1 75.75 94 ARG B N 1
ATOM 2111 C CA . ARG B 1 94 ? 0.327 -33.031 -2.227 1 75.75 94 ARG B CA 1
ATOM 2112 C C . ARG B 1 94 ? 0.797 -34.062 -3.246 1 75.75 94 ARG B C 1
ATOM 2114 O O . ARG B 1 94 ? 0.844 -35.25 -2.953 1 75.75 94 ARG B O 1
ATOM 2121 N N . ARG B 1 95 ? 1.066 -33.594 -4.355 1 71.44 95 ARG B N 1
ATOM 2122 C CA . ARG B 1 95 ? 1.561 -34.469 -5.41 1 71.44 95 ARG B CA 1
ATOM 2123 C C . ARG B 1 95 ? 2.852 -35.156 -4.984 1 71.44 95 ARG B C 1
ATOM 2125 O O . ARG B 1 95 ? 3.004 -36.375 -5.172 1 71.44 95 ARG B O 1
ATOM 2132 N N . ARG B 1 96 ? 3.717 -34.438 -4.41 1 73.88 96 ARG B N 1
ATOM 2133 C CA . ARG B 1 96 ? 4.992 -34.969 -3.969 1 73.88 96 ARG B CA 1
ATOM 2134 C C . ARG B 1 96 ? 4.789 -36.031 -2.869 1 73.88 96 ARG B C 1
ATOM 2136 O O . ARG B 1 96 ? 5.457 -37.062 -2.854 1 73.88 96 ARG B O 1
ATOM 2143 N N . ARG B 1 97 ? 3.883 -35.75 -2.033 1 78.94 97 ARG B N 1
ATOM 2144 C CA . ARG B 1 97 ? 3.578 -36.688 -0.952 1 78.94 97 ARG B CA 1
ATOM 2145 C C . ARG B 1 97 ? 2.979 -38 -1.494 1 78.94 97 ARG B C 1
ATOM 2147 O O . ARG B 1 97 ? 3.316 -39.062 -1.029 1 78.94 97 ARG B O 1
ATOM 2154 N N . SER B 1 98 ? 2.16 -37.844 -2.48 1 73.94 98 SER B N 1
ATOM 2155 C CA . SER B 1 98 ? 1.528 -39 -3.09 1 73.94 98 SER B CA 1
ATOM 2156 C C . SER B 1 98 ? 2.543 -39.875 -3.854 1 73.94 98 SER B C 1
ATOM 2158 O O . SER B 1 98 ? 2.496 -41.094 -3.805 1 73.94 98 SER B O 1
ATOM 2160 N N . GLN B 1 99 ? 3.381 -39.156 -4.496 1 68.19 99 GLN B N 1
ATOM 2161 C CA . GLN B 1 99 ? 4.406 -39.844 -5.258 1 68.19 99 GLN B CA 1
ATOM 2162 C C . GLN B 1 99 ? 5.41 -40.531 -4.332 1 68.19 99 GLN B C 1
ATOM 2164 O O . GLN B 1 99 ? 5.859 -41.656 -4.609 1 68.19 99 GLN B O 1
ATOM 2169 N N . ALA B 1 100 ? 5.695 -39.938 -3.256 1 71.44 100 ALA B N 1
ATOM 2170 C CA . ALA B 1 100 ? 6.613 -40.531 -2.277 1 71.44 100 ALA B CA 1
ATOM 2171 C C . ALA B 1 100 ? 6.012 -41.75 -1.622 1 71.44 100 ALA B C 1
ATOM 2173 O O . ALA B 1 100 ? 6.711 -42.75 -1.383 1 71.44 100 ALA B O 1
ATOM 2174 N N . SER B 1 101 ? 4.801 -41.75 -1.364 1 71.62 101 SER B N 1
ATOM 2175 C CA . SER B 1 101 ? 4.113 -42.875 -0.763 1 71.62 101 SER B CA 1
ATOM 2176 C C . SER B 1 101 ? 4.016 -44.062 -1.741 1 71.62 101 SER B C 1
ATOM 2178 O O . SER B 1 101 ? 4.074 -45.219 -1.337 1 71.62 101 SER B O 1
ATOM 2180 N N . LYS B 1 102 ? 3.916 -43.844 -2.957 1 69.5 102 LYS B N 1
ATOM 2181 C CA . LYS B 1 102 ? 3.832 -44.875 -3.973 1 69.5 102 LYS B CA 1
ATOM 2182 C C . LYS B 1 102 ? 5.18 -45.562 -4.172 1 69.5 102 LYS B C 1
ATOM 2184 O O . LYS B 1 102 ? 5.242 -46.781 -4.371 1 69.5 102 LYS B O 1
ATOM 2189 N N . SER B 1 103 ? 6.172 -44.781 -4.09 1 63.94 103 SER B N 1
ATOM 2190 C CA . SER B 1 103 ? 7.508 -45.344 -4.242 1 63.94 103 SER B CA 1
ATOM 2191 C C . SER B 1 103 ? 7.871 -46.219 -3.051 1 63.94 103 SER B C 1
ATOM 2193 O O . SER B 1 103 ? 8.586 -47.219 -3.199 1 63.94 103 SER B O 1
ATOM 2195 N N . GLN B 1 104 ? 7.414 -45.875 -1.887 1 62.66 104 GLN B N 1
ATOM 2196 C CA . GLN B 1 104 ? 7.695 -46.688 -0.7 1 62.66 104 GLN B CA 1
ATOM 2197 C C . GLN B 1 104 ? 6.891 -47.969 -0.711 1 62.66 104 GLN B C 1
ATOM 2199 O O . GLN B 1 104 ? 7.363 -49.031 -0.24 1 62.66 104 GLN B O 1
ATOM 2204 N N . SER B 1 105 ? 5.707 -47.938 -1.186 1 60.31 105 SER B N 1
ATOM 2205 C CA . SER B 1 105 ? 4.867 -49.125 -1.21 1 60.31 105 SER B CA 1
ATOM 2206 C C . SER B 1 105 ? 5.383 -50.156 -2.221 1 60.31 105 SER B C 1
ATOM 2208 O O . SER B 1 105 ? 5.277 -51.375 -2.002 1 60.31 105 SER B O 1
ATOM 2210 N N . HIS B 1 106 ? 5.93 -49.656 -3.295 1 58.41 106 HIS B N 1
ATOM 2211 C CA . HIS B 1 106 ? 6.438 -50.594 -4.277 1 58.41 106 HIS B CA 1
ATOM 2212 C C . HIS B 1 106 ? 7.656 -51.344 -3.744 1 58.41 106 HIS B C 1
ATOM 2214 O O . HIS B 1 106 ? 7.961 -52.469 -4.195 1 58.41 106 HIS B O 1
ATOM 2220 N N . THR B 1 107 ? 8.422 -50.75 -2.82 1 56.03 107 THR B N 1
ATOM 2221 C CA . THR B 1 107 ? 9.586 -51.469 -2.311 1 56.03 107 THR B CA 1
ATOM 2222 C C . THR B 1 107 ? 9.164 -52.594 -1.385 1 56.03 107 THR B C 1
ATOM 2224 O O . THR B 1 107 ? 9.789 -53.656 -1.36 1 56.03 107 THR B O 1
ATOM 2227 N N . GLN B 1 108 ? 8.148 -52.375 -0.59 1 52.53 108 GLN B N 1
ATOM 2228 C CA . GLN B 1 108 ? 7.883 -53.406 0.41 1 52.53 108 GLN B CA 1
ATOM 2229 C C . GLN B 1 108 ? 7.113 -54.562 -0.194 1 52.53 108 GLN B C 1
ATOM 2231 O O . GLN B 1 108 ? 7.043 -55.625 0.4 1 52.53 108 GLN B O 1
ATOM 2236 N N . THR B 1 109 ? 6.355 -54.219 -1.185 1 47.16 109 THR B N 1
ATOM 2237 C CA . THR B 1 109 ? 5.555 -55.344 -1.645 1 47.16 109 THR B CA 1
ATOM 2238 C C . THR B 1 109 ? 6.418 -56.344 -2.414 1 47.16 109 THR B C 1
ATOM 2240 O O . THR B 1 109 ? 5.938 -57 -3.336 1 47.16 109 THR B O 1
ATOM 2243 N N . GLN B 1 110 ? 7.75 -56.312 -2.213 1 45.69 110 GLN B N 1
ATOM 2244 C CA . GLN B 1 110 ? 8.312 -57.531 -2.748 1 45.69 110 GLN B CA 1
ATOM 2245 C C . GLN B 1 110 ? 7.562 -58.75 -2.223 1 45.69 110 GLN B C 1
ATOM 2247 O O . GLN B 1 110 ? 7.449 -58.938 -1.011 1 45.69 110 GLN B O 1
ATOM 2252 N N . THR B 1 111 ? 6.543 -59.219 -3.035 1 43.62 111 THR B N 1
ATOM 2253 C CA . THR B 1 111 ? 5.594 -60.312 -3.045 1 43.62 111 THR B CA 1
ATOM 2254 C C . THR B 1 111 ? 6.258 -61.594 -2.562 1 43.62 111 THR B C 1
ATOM 2256 O O . THR B 1 111 ? 7.215 -62.062 -3.174 1 43.62 111 THR B O 1
ATOM 2259 N N . HIS B 1 112 ? 6.406 -61.75 -1.281 1 45.94 112 HIS B N 1
ATOM 2260 C CA . HIS B 1 112 ? 6.52 -63.156 -0.977 1 45.94 112 HIS B CA 1
ATOM 2261 C C . HIS B 1 112 ? 5.539 -64 -1.804 1 45.94 112 HIS B C 1
ATOM 2263 O O . HIS B 1 112 ? 4.414 -63.562 -2.062 1 45.94 112 HIS B O 1
ATOM 2269 N N . PRO B 1 113 ? 6.043 -64.875 -2.715 1 43.5 113 PRO B N 1
ATOM 2270 C CA . PRO B 1 113 ? 5.211 -65.75 -3.541 1 43.5 113 PRO B CA 1
ATOM 2271 C C . PRO B 1 113 ? 4.078 -66.375 -2.75 1 43.5 113 PRO B C 1
ATOM 2273 O O . PRO B 1 113 ? 4.332 -67.188 -1.861 1 43.5 113 PRO B O 1
ATOM 2276 N N . VAL B 1 114 ? 3.148 -65.625 -2.117 1 39.59 114 VAL B N 1
ATOM 2277 C CA . VAL B 1 114 ? 2.076 -66.312 -1.397 1 39.59 114 VAL B CA 1
ATOM 2278 C C . VAL B 1 114 ? 1.336 -67.25 -2.342 1 39.59 114 VAL B C 1
ATOM 2280 O O . VAL B 1 114 ? 1.17 -66.938 -3.525 1 39.59 114 VAL B O 1
ATOM 2283 N N . GLU B 1 115 ? 1.294 -68.5 -2.012 1 44.12 115 GLU B N 1
ATOM 2284 C CA . GLU B 1 115 ? 0.549 -69.625 -2.576 1 44.12 115 GLU B CA 1
ATOM 2285 C C . GLU B 1 115 ? -0.914 -69.25 -2.805 1 44.12 115 GLU B C 1
ATOM 2287 O O . GLU B 1 115 ? -1.519 -68.562 -1.989 1 44.12 115 GLU B O 1
ATOM 2292 N N . PRO B 1 116 ? -1.447 -69.312 -4.027 1 39.25 116 PRO B N 1
ATOM 2293 C CA . PRO B 1 116 ? -2.756 -69 -4.594 1 39.25 116 PRO B CA 1
ATOM 2294 C C . PRO B 1 116 ? -3.916 -69.5 -3.723 1 39.25 116 PRO B C 1
ATOM 2296 O O . PRO B 1 116 ? -4.133 -70.688 -3.592 1 39.25 116 PRO B O 1
ATOM 2299 N N . LYS B 1 117 ? -4.023 -69.062 -2.426 1 34.78 117 LYS B N 1
ATOM 2300 C CA . LYS B 1 117 ? -5.188 -69.75 -1.864 1 34.78 117 LYS B CA 1
ATOM 2301 C C . LYS B 1 117 ? -6.473 -69.312 -2.568 1 34.78 117 LYS B C 1
ATOM 2303 O O . LYS B 1 117 ? -6.613 -68.188 -2.947 1 34.78 117 LYS B O 1
ATOM 2308 N N . ASN B 1 118 ? -7.359 -70.188 -3.008 1 31.73 118 ASN B N 1
ATOM 2309 C CA . ASN B 1 118 ? -8.617 -70.312 -3.742 1 31.73 118 ASN B CA 1
ATOM 2310 C C . ASN B 1 118 ? -9.734 -69.5 -3.08 1 31.73 118 ASN B C 1
ATOM 2312 O O . ASN B 1 118 ? -10.508 -70.062 -2.295 1 31.73 118 ASN B O 1
ATOM 2316 N N . GLU B 1 119 ? -9.375 -68.375 -2.301 1 30.75 119 GLU B N 1
ATOM 2317 C CA . GLU B 1 119 ? -10.516 -68 -1.476 1 30.75 119 GLU B CA 1
ATOM 2318 C C . GLU B 1 119 ? -11.664 -67.5 -2.332 1 30.75 119 GLU B C 1
ATOM 2320 O O . GLU B 1 119 ? -11.438 -66.812 -3.346 1 30.75 119 GLU B O 1
ATOM 2325 N N . GLN B 1 120 ? -12.914 -67.938 -2.029 1 29.36 120 GLN B N 1
ATOM 2326 C CA . GLN B 1 120 ? -14.297 -67.938 -2.48 1 29.36 120 GLN B CA 1
ATOM 2327 C C . GLN B 1 120 ? -14.891 -66.5 -2.348 1 29.36 120 GLN B C 1
ATOM 2329 O O . GLN B 1 120 ? -14.828 -65.938 -1.275 1 29.36 120 GLN B O 1
ATOM 2334 N N . LEU B 1 121 ? -14.883 -65.688 -3.381 1 27 121 LEU B N 1
ATOM 2335 C CA . LEU B 1 121 ? -15.258 -64.312 -3.631 1 27 121 LEU B CA 1
ATOM 2336 C C . LEU B 1 121 ? -16.734 -64.062 -3.32 1 27 121 LEU B C 1
ATOM 2338 O O . LEU B 1 121 ? -17.609 -64.625 -3.969 1 27 121 LEU B O 1
ATOM 2342 N N . PRO B 1 122 ? -17.078 -63.812 -1.976 1 28.42 122 PRO B N 1
ATOM 2343 C CA . PRO B 1 122 ? -18.5 -63.594 -1.729 1 28.42 122 PRO B CA 1
ATOM 2344 C C . PRO B 1 122 ? -19.078 -62.406 -2.5 1 28.42 122 PRO B C 1
ATOM 2346 O O . PRO B 1 122 ? -18.344 -61.469 -2.85 1 28.42 122 PRO B O 1
ATOM 2349 N N . THR B 1 123 ? -20.25 -62.5 -3.205 1 24.86 123 THR B N 1
ATOM 2350 C CA . THR B 1 123 ? -21.125 -61.844 -4.152 1 24.86 123 THR B CA 1
ATOM 2351 C C . THR B 1 123 ? -21.828 -60.656 -3.49 1 24.86 123 THR B C 1
ATOM 2353 O O . THR B 1 123 ? -22.75 -60.844 -2.682 1 24.86 123 THR B O 1
ATOM 2356 N N . VAL B 1 124 ? -21.141 -59.688 -2.814 1 24.48 124 VAL B N 1
ATOM 2357 C CA . VAL B 1 124 ? -21.906 -58.656 -2.141 1 24.48 124 VAL B CA 1
ATOM 2358 C C . VAL B 1 124 ? -22.797 -57.906 -3.148 1 24.48 124 VAL B C 1
ATOM 2360 O O . VAL B 1 124 ? -22.422 -57.75 -4.309 1 24.48 124 VAL B O 1
ATOM 2363 N N . LEU B 1 125 ? -24.125 -57.781 -2.836 1 22.75 125 LEU B N 1
ATOM 2364 C CA . LEU B 1 125 ? -25.406 -57.312 -3.342 1 22.75 125 LEU B CA 1
ATOM 2365 C C . LEU B 1 125 ? -25.391 -55.812 -3.594 1 22.75 125 LEU B C 1
ATOM 2367 O O . LEU B 1 125 ? -24.969 -55.031 -2.734 1 22.75 125 LEU B O 1
ATOM 2371 N N . ALA B 1 126 ? -25.406 -55.312 -4.871 1 22.36 126 ALA B N 1
ATOM 2372 C CA . ALA B 1 126 ? -25.375 -54.094 -5.652 1 22.36 126 ALA B CA 1
ATOM 2373 C C . ALA B 1 126 ? -26.609 -53.25 -5.395 1 22.36 126 ALA B C 1
ATOM 2375 O O . ALA B 1 126 ? -26.812 -52.219 -6.039 1 22.36 126 ALA B O 1
ATOM 2376 N N . GLU B 1 127 ? -27.391 -53.344 -4.332 1 25.77 127 GLU B N 1
ATOM 2377 C CA . GLU B 1 127 ? -28.719 -52.812 -4.637 1 25.77 127 GLU B CA 1
ATOM 2378 C C . GLU B 1 127 ? -28.734 -51.281 -4.578 1 25.77 127 GLU B C 1
ATOM 2380 O O . GLU B 1 127 ? -28.922 -50.719 -3.508 1 25.77 127 GLU B O 1
ATOM 2385 N N . ALA B 1 128 ? -27.812 -50.438 -4.844 1 22.64 128 ALA B N 1
ATOM 2386 C CA . ALA B 1 128 ? -27.969 -49.031 -4.477 1 22.64 128 ALA B CA 1
ATOM 2387 C C . ALA B 1 128 ? -29 -48.344 -5.375 1 22.64 128 ALA B C 1
ATOM 2389 O O . ALA B 1 128 ? -28.766 -48.156 -6.57 1 22.64 128 ALA B O 1
ATOM 2390 N N . VAL B 1 129 ? -30.281 -48.594 -5.227 1 22.34 129 VAL B N 1
ATOM 2391 C CA . VAL B 1 129 ? -31.344 -48.031 -6.051 1 22.34 129 VAL B CA 1
ATOM 2392 C C . VAL B 1 129 ? -31.328 -46.5 -5.934 1 22.34 129 VAL B C 1
ATOM 2394 O O . VAL B 1 129 ? -30.891 -45.969 -4.914 1 22.34 129 VAL B O 1
ATOM 2397 N N . SER B 1 130 ? -31.688 -45.688 -7.086 1 23.97 130 SER B N 1
ATOM 2398 C CA . SER B 1 130 ? -31.688 -44.469 -7.855 1 23.97 130 SER B CA 1
ATOM 2399 C C . SER B 1 130 ? -32.719 -43.469 -7.301 1 23.97 130 SER B C 1
ATOM 2401 O O . SER B 1 130 ? -33.812 -43.344 -7.82 1 23.97 130 SER B O 1
ATOM 2403 N N . THR B 1 131 ? -33.031 -43.375 -6.008 1 24.12 131 THR B N 1
ATOM 2404 C CA . THR B 1 131 ? -34.25 -42.594 -5.824 1 24.12 131 THR B CA 1
ATOM 2405 C C . THR B 1 131 ? -34.031 -41.125 -6.203 1 24.12 131 THR B C 1
ATOM 2407 O O . THR B 1 131 ? -33.062 -40.5 -5.73 1 24.12 131 THR B O 1
ATOM 2410 N N . LYS B 1 132 ? -34.594 -40.625 -7.375 1 24.94 132 LYS B N 1
ATOM 2411 C CA . LYS B 1 132 ? -34.656 -39.344 -8.094 1 24.94 132 LYS B CA 1
ATOM 2412 C C . LYS B 1 132 ? -35.375 -38.281 -7.289 1 24.94 132 LYS B C 1
ATOM 2414 O O . LYS B 1 132 ? -36.594 -38.312 -7.195 1 24.94 132 LYS B O 1
ATOM 2419 N N . ARG B 1 133 ? -34.969 -37.906 -6.098 1 23.02 133 ARG B N 1
ATOM 2420 C CA . ARG B 1 133 ? -35.781 -36.906 -5.422 1 23.02 133 ARG B CA 1
ATOM 2421 C C . ARG B 1 133 ? -35.875 -35.594 -6.238 1 23.02 133 ARG B C 1
ATOM 2423 O O . ARG B 1 133 ? -34.875 -35.188 -6.863 1 23.02 133 ARG B O 1
ATOM 2430 N N . ALA B 1 134 ? -37.062 -35.031 -6.539 1 25.69 134 ALA B N 1
ATOM 2431 C CA . ALA B 1 134 ? -37.656 -33.938 -7.266 1 25.69 134 ALA B CA 1
ATOM 2432 C C . ALA B 1 134 ? -37.219 -32.594 -6.684 1 25.69 134 ALA B C 1
ATOM 2434 O O . ALA B 1 134 ? -37.562 -32.25 -5.551 1 25.69 134 ALA B O 1
ATOM 2435 N N . ALA B 1 135 ? -35.969 -32.094 -6.945 1 26.98 135 ALA B N 1
ATOM 2436 C CA . ALA B 1 135 ? -35.375 -30.922 -6.348 1 26.98 135 ALA B CA 1
ATOM 2437 C C . ALA B 1 135 ? -36.125 -29.656 -6.77 1 26.98 135 ALA B C 1
ATOM 2439 O O . ALA B 1 135 ? -36.625 -29.562 -7.895 1 26.98 135 ALA B O 1
ATOM 2440 N N . THR B 1 136 ? -36.688 -28.953 -5.879 1 29.27 136 THR B N 1
ATOM 2441 C CA . THR B 1 136 ? -37.344 -27.641 -5.891 1 29.27 136 THR B CA 1
ATOM 2442 C C . THR B 1 136 ? -36.438 -26.594 -6.527 1 29.27 136 THR B C 1
ATOM 2444 O O . THR B 1 136 ? -35.219 -26.641 -6.371 1 29.27 136 THR B O 1
ATOM 2447 N N . PRO B 1 137 ? -36.938 -25.609 -7.414 1 31.91 137 PRO B N 1
ATOM 2448 C CA . PRO B 1 137 ? -36.281 -24.625 -8.297 1 31.91 137 PRO B CA 1
ATOM 2449 C C . PRO B 1 137 ? -35.531 -23.562 -7.523 1 31.91 137 PRO B C 1
ATOM 2451 O O . PRO B 1 137 ? -36.125 -22.703 -6.879 1 31.91 137 PRO B O 1
ATOM 2454 N N . THR B 1 138 ? -34.75 -23.766 -6.512 1 31.48 138 THR B N 1
ATOM 2455 C CA . THR B 1 138 ? -34.125 -22.609 -5.891 1 31.48 138 THR B CA 1
ATOM 2456 C C . THR B 1 138 ? -33.312 -21.828 -6.91 1 31.48 138 THR B C 1
ATOM 2458 O O . THR B 1 138 ? -32.688 -22.406 -7.812 1 31.48 138 THR B O 1
ATOM 2461 N N . ASN B 1 139 ? -33.531 -20.484 -7.125 1 34.62 139 ASN B N 1
ATOM 2462 C CA . ASN B 1 139 ? -32.75 -19.516 -7.906 1 34.62 139 ASN B CA 1
ATOM 2463 C C . ASN B 1 139 ? -31.25 -19.688 -7.691 1 34.62 139 ASN B C 1
ATOM 2465 O O . ASN B 1 139 ? -30.734 -19.344 -6.629 1 34.62 139 ASN B O 1
ATOM 2469 N N . GLU B 1 140 ? -30.625 -20.75 -8.039 1 33.03 140 GLU B N 1
ATOM 2470 C CA . GLU B 1 140 ? -29.219 -21.156 -7.898 1 33.03 140 GLU B CA 1
ATOM 2471 C C . GLU B 1 140 ? -28.297 -20.188 -8.633 1 33.03 140 GLU B C 1
ATOM 2473 O O . GLU B 1 140 ? -28.406 -20.016 -9.844 1 33.03 140 GLU B O 1
ATOM 2478 N N . PHE B 1 141 ? -28 -18.969 -8.094 1 36.34 141 PHE B N 1
ATOM 2479 C CA . PHE B 1 141 ? -26.688 -18.484 -8.531 1 36.34 141 PHE B CA 1
ATOM 2480 C C . PHE B 1 141 ? -25.766 -19.656 -8.859 1 36.34 141 PHE B C 1
ATOM 2482 O O . PHE B 1 141 ? -25.344 -20.391 -7.969 1 36.34 141 PHE B O 1
ATOM 2489 N N . SER B 1 142 ? -26.016 -20.359 -9.914 1 35.16 142 SER B N 1
ATOM 2490 C CA . SER B 1 142 ? -25.172 -21.422 -10.438 1 35.16 142 SER B CA 1
ATOM 2491 C C . SER B 1 142 ? -23.703 -20.984 -10.477 1 35.16 142 SER B C 1
ATOM 2493 O O . SER B 1 142 ? -23.297 -20.25 -11.367 1 35.16 142 SER B O 1
ATOM 2495 N N . SER B 1 143 ? -23.219 -20.406 -9.438 1 41.81 143 SER B N 1
ATOM 2496 C CA . SER B 1 143 ? -21.766 -20.453 -9.227 1 41.81 143 SER B CA 1
ATOM 2497 C C . SER B 1 143 ? -21.172 -21.719 -9.836 1 41.81 143 SER B C 1
ATOM 2499 O O . SER B 1 143 ? -20.188 -22.266 -9.312 1 41.81 143 SER B O 1
ATOM 2501 N N . ASP B 1 144 ? -21.922 -22.422 -10.555 1 41.06 144 ASP B N 1
ATOM 2502 C CA . ASP B 1 144 ? -21.625 -23.781 -11.023 1 41.06 144 ASP B CA 1
ATOM 2503 C C . ASP B 1 144 ? -20.391 -23.781 -11.93 1 41.06 144 ASP B C 1
ATOM 2505 O O . ASP B 1 144 ? -20.172 -24.75 -12.664 1 41.06 144 ASP B O 1
ATOM 2509 N N . SER B 1 145 ? -20.141 -22.609 -12.445 1 48.06 145 SER B N 1
ATOM 2510 C CA . SER B 1 145 ? -19.141 -22.938 -13.453 1 48.06 145 SER B CA 1
ATOM 2511 C C . SER B 1 145 ? -17.922 -23.609 -12.82 1 48.06 145 SER B C 1
ATOM 2513 O O . SER B 1 145 ? -17.234 -23.016 -11.992 1 48.06 145 SER B O 1
ATOM 2515 N N . GLY B 1 146 ? -17.984 -24.828 -12.516 1 52.16 146 GLY B N 1
ATOM 2516 C CA . GLY B 1 146 ? -16.844 -25.641 -12.117 1 52.16 146 GLY B CA 1
ATOM 2517 C C . GLY B 1 146 ? -15.531 -25.156 -12.695 1 52.16 146 GLY B C 1
ATOM 2518 O O . GLY B 1 146 ? -15.516 -24.234 -13.516 1 52.16 146 GLY B O 1
ATOM 2519 N N . PRO B 1 147 ? -14.508 -25.484 -12.062 1 62.38 147 PRO B N 1
ATOM 2520 C CA . PRO B 1 147 ? -13.219 -25.188 -12.695 1 62.38 147 PRO B CA 1
ATOM 2521 C C . PRO B 1 147 ? -13.219 -25.469 -14.195 1 62.38 147 PRO B C 1
ATOM 2523 O O . PRO B 1 147 ? -13.688 -26.516 -14.633 1 62.38 147 PRO B O 1
ATOM 2526 N N . ALA B 1 148 ? -13.148 -24.531 -14.938 1 71.25 148 ALA B N 1
ATOM 2527 C CA . ALA B 1 148 ? -13.289 -24.594 -16.391 1 71.25 148 ALA B CA 1
ATOM 2528 C C . ALA B 1 148 ? -11.961 -24.938 -17.062 1 71.25 148 ALA B C 1
ATOM 2530 O O . ALA B 1 148 ? -11.922 -25.297 -18.234 1 71.25 148 ALA B O 1
ATOM 2531 N N . PHE B 1 149 ? -10.969 -24.781 -16.422 1 74.94 149 PHE B N 1
ATOM 2532 C CA . PHE B 1 149 ? -9.672 -25.031 -17.031 1 74.94 149 PHE B CA 1
ATOM 2533 C C . PHE B 1 149 ? -9.055 -26.312 -16.516 1 74.94 149 PHE B C 1
ATOM 2535 O O . PHE B 1 149 ? -8.719 -26.422 -15.328 1 74.94 149 PHE B O 1
ATOM 2542 N N . LYS B 1 150 ? -9.078 -27.359 -17.281 1 77.06 150 LYS B N 1
ATOM 2543 C CA . LYS B 1 150 ? -8.586 -28.688 -16.906 1 77.06 150 LYS B CA 1
ATOM 2544 C C . LYS B 1 150 ? -7.133 -28.875 -17.328 1 77.06 150 LYS B C 1
ATOM 2546 O O . LYS B 1 150 ? -6.77 -28.562 -18.469 1 77.06 150 LYS B O 1
ATOM 2551 N N . CYS B 1 151 ? -6.438 -29.25 -16.344 1 75.56 151 CYS B N 1
ATOM 2552 C CA . CYS B 1 151 ? -5.062 -29.609 -16.672 1 75.56 151 CYS B CA 1
ATOM 2553 C C . CYS B 1 151 ? -5.012 -30.812 -17.609 1 75.56 151 CYS B C 1
ATOM 2555 O O . CYS B 1 151 ? -5.57 -31.859 -17.297 1 75.56 151 CYS B O 1
ATOM 2557 N N . GLY B 1 152 ? -4.512 -30.641 -18.75 1 75.19 152 GLY B N 1
ATOM 2558 C CA . GLY B 1 152 ? -4.445 -31.688 -19.75 1 75.19 152 GLY B CA 1
ATOM 2559 C C . GLY B 1 152 ? -3.588 -32.875 -19.328 1 75.19 152 GLY B C 1
ATOM 2560 O O . GLY B 1 152 ? -3.688 -33.938 -19.906 1 75.19 152 GLY B O 1
ATOM 2561 N N . PHE B 1 153 ? -2.781 -32.688 -18.312 1 72.19 153 PHE B N 1
ATOM 2562 C CA . PHE B 1 153 ? -1.852 -33.719 -17.891 1 72.19 153 PHE B CA 1
ATOM 2563 C C . PHE B 1 153 ? -2.43 -34.531 -16.734 1 72.19 153 PHE B C 1
ATOM 2565 O O . PHE B 1 153 ? -2.326 -35.75 -16.719 1 72.19 153 PHE B O 1
ATOM 2572 N N . CYS B 1 154 ? -2.998 -33.875 -15.742 1 70.31 154 CYS B N 1
ATOM 2573 C CA . CYS B 1 154 ? -3.465 -34.594 -14.57 1 70.31 154 CYS B CA 1
ATOM 2574 C C . CYS B 1 154 ? -4.984 -34.531 -14.461 1 70.31 154 CYS B C 1
ATOM 2576 O O . CYS B 1 154 ? -5.574 -35.219 -13.617 1 70.31 154 CYS B O 1
ATOM 2578 N N . GLY B 1 155 ? -5.625 -33.781 -15.258 1 71.62 155 GLY B N 1
ATOM 2579 C CA . GLY B 1 155 ? -7.078 -33.719 -15.281 1 71.62 155 GLY B CA 1
ATOM 2580 C C . GLY B 1 155 ? -7.66 -32.812 -14.211 1 71.62 155 GLY B C 1
ATOM 2581 O O . GLY B 1 155 ? -8.883 -32.688 -14.102 1 71.62 155 GLY B O 1
ATOM 2582 N N . GLU B 1 156 ? -6.816 -32.188 -13.477 1 73.94 156 GLU B N 1
ATOM 2583 C CA . GLU B 1 156 ? -7.316 -31.266 -12.445 1 73.94 156 GLU B CA 1
ATOM 2584 C C . GLU B 1 156 ? -7.945 -30.016 -13.062 1 73.94 156 GLU B C 1
ATOM 2586 O O . GLU B 1 156 ? -7.457 -29.5 -14.07 1 73.94 156 GLU B O 1
ATOM 2591 N N . CYS B 1 157 ? -9.047 -29.594 -12.438 1 73.69 157 CYS B N 1
ATOM 2592 C CA . CYS B 1 157 ? -9.797 -28.469 -12.984 1 73.69 157 CYS B CA 1
ATOM 2593 C C . CYS B 1 157 ? -9.602 -27.219 -12.133 1 73.69 157 CYS B C 1
ATOM 2595 O O . CYS B 1 157 ? -9.508 -27.297 -10.906 1 73.69 157 CYS B O 1
ATOM 2597 N N . PHE B 1 158 ? -9.414 -26.062 -12.797 1 73.31 158 PHE B N 1
ATOM 2598 C CA . PHE B 1 158 ? -9.172 -24.781 -12.172 1 73.31 158 PHE B CA 1
ATOM 2599 C C . PHE B 1 158 ? -10.227 -23.766 -12.586 1 73.31 158 PHE B C 1
ATOM 2601 O O . PHE B 1 158 ? -10.836 -23.891 -13.656 1 73.31 158 PHE B O 1
ATOM 2608 N N . TYR B 1 159 ? -10.508 -22.766 -11.711 1 67 159 TYR B N 1
ATOM 2609 C CA . TYR B 1 159 ? -11.547 -21.781 -11.969 1 67 159 TYR B CA 1
ATOM 2610 C C . TYR B 1 159 ? -11.062 -20.703 -12.945 1 67 159 TYR B C 1
ATOM 2612 O O . TYR B 1 159 ? -11.867 -20.031 -13.586 1 67 159 TYR B O 1
ATOM 2620 N N . THR B 1 160 ? -9.695 -20.562 -12.961 1 66.75 160 THR B N 1
ATOM 2621 C CA . THR B 1 160 ? -9.148 -19.578 -13.875 1 66.75 160 THR B CA 1
ATOM 2622 C C . THR B 1 160 ? -8.047 -20.203 -14.734 1 66.75 160 THR B C 1
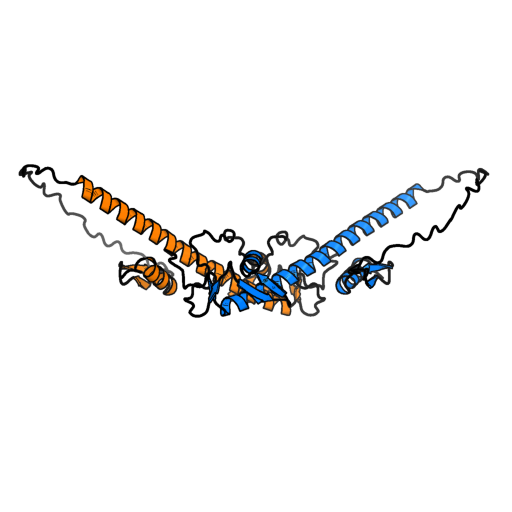ATOM 2624 O O . THR B 1 160 ? -7.406 -21.172 -14.336 1 66.75 160 THR B O 1
ATOM 2627 N N . GLU B 1 161 ? -7.992 -19.609 -15.984 1 71 161 GLU B N 1
ATOM 2628 C CA . GLU B 1 161 ? -6.934 -20.047 -16.891 1 71 161 GLU B CA 1
ATOM 2629 C C . GLU B 1 161 ? -5.555 -19.859 -16.266 1 71 161 GLU B C 1
ATOM 2631 O O . GLU B 1 161 ? -4.68 -20.703 -16.406 1 71 161 GLU B O 1
ATOM 2636 N N . LYS B 1 162 ? -5.434 -18.766 -15.594 1 69.94 162 LYS B N 1
ATOM 2637 C CA . LYS B 1 162 ? -4.156 -18.453 -14.969 1 69.94 162 LYS B CA 1
ATOM 2638 C C . LYS B 1 162 ? -3.779 -19.5 -13.922 1 69.94 162 LYS B C 1
ATOM 2640 O O . LYS B 1 162 ? -2.627 -19.938 -13.859 1 69.94 162 LYS B O 1
ATOM 2645 N N . ALA B 1 163 ? -4.695 -19.891 -13.211 1 70.69 163 ALA B N 1
ATOM 2646 C CA . ALA B 1 163 ? -4.461 -20.938 -12.219 1 70.69 163 ALA B CA 1
ATOM 2647 C C . ALA B 1 163 ? -4.055 -22.25 -12.875 1 70.69 163 ALA B C 1
ATOM 2649 O O . ALA B 1 163 ? -3.164 -22.953 -12.391 1 70.69 163 ALA B O 1
ATOM 2650 N N . CYS B 1 164 ? -4.73 -22.594 -13.953 1 72.38 164 CYS B N 1
ATOM 2651 C CA . CYS B 1 164 ? -4.414 -23.812 -14.688 1 72.38 164 CYS B CA 1
ATOM 2652 C C . CYS B 1 164 ? -3.004 -23.75 -15.266 1 72.38 164 CYS B C 1
ATOM 2654 O O . CYS B 1 164 ? -2.248 -24.719 -15.18 1 72.38 164 CYS B O 1
ATOM 2656 N N . LYS B 1 165 ? -2.75 -22.562 -15.828 1 73.44 165 LYS B N 1
ATOM 2657 C CA . LYS B 1 165 ? -1.405 -22.375 -16.375 1 73.44 165 LYS B CA 1
ATOM 2658 C C . LYS B 1 165 ? -0.351 -22.516 -15.273 1 73.44 165 LYS B C 1
ATOM 2660 O O . LYS B 1 165 ? 0.694 -23.141 -15.484 1 73.44 165 LYS B O 1
ATOM 2665 N N . PHE B 1 166 ? -0.701 -22.031 -14.188 1 74.06 166 PHE B N 1
ATOM 2666 C CA . PHE B 1 166 ? 0.194 -22.156 -13.039 1 74.06 166 PHE B CA 1
ATOM 2667 C C . PHE B 1 166 ? 0.356 -23.609 -12.641 1 74.06 166 PHE B C 1
ATOM 2669 O O . PHE B 1 166 ? 1.475 -24.078 -12.414 1 74.06 166 PHE B O 1
ATOM 2676 N N . HIS B 1 167 ? -0.725 -24.328 -12.641 1 70.94 167 HIS B N 1
ATOM 2677 C CA . HIS B 1 167 ? -0.73 -25.75 -12.32 1 70.94 167 HIS B CA 1
ATOM 2678 C C . HIS B 1 167 ? 0.115 -26.547 -13.312 1 70.94 167 HIS B C 1
ATOM 2680 O O . HIS B 1 167 ? 0.943 -27.359 -12.914 1 70.94 167 HIS B O 1
ATOM 2686 N N . LEU B 1 168 ? -0.21 -26.25 -14.578 1 72.31 168 LEU B N 1
ATOM 2687 C CA . LEU B 1 168 ? 0.492 -26.969 -15.641 1 72.31 168 LEU B CA 1
ATOM 2688 C C . LEU B 1 168 ? 1.999 -26.75 -15.531 1 72.31 168 LEU B C 1
ATOM 2690 O O . LEU B 1 168 ? 2.77 -27.703 -15.648 1 72.31 168 LEU B O 1
ATOM 2694 N N . LYS B 1 169 ? 2.307 -25.641 -15.328 1 69.94 169 LYS B N 1
ATOM 2695 C CA . LYS B 1 169 ? 3.729 -25.312 -15.273 1 69.94 169 LYS B CA 1
ATOM 2696 C C . LYS B 1 169 ? 4.383 -25.906 -14.031 1 69.94 169 LYS B C 1
ATOM 2698 O O . LYS B 1 169 ? 5.562 -26.266 -14.055 1 69.94 169 LYS B O 1
ATOM 2703 N N . PHE B 1 170 ? 3.479 -25.969 -13.086 1 66.25 170 PHE B N 1
ATOM 2704 C CA . PHE B 1 170 ? 4.004 -26.375 -11.789 1 66.25 170 PHE B CA 1
ATOM 2705 C C . PHE B 1 170 ? 3.963 -27.891 -11.641 1 66.25 170 PHE B C 1
ATOM 2707 O O . PHE B 1 170 ? 4.895 -28.5 -11.102 1 66.25 170 PHE B O 1
ATOM 2714 N N . SER B 1 171 ? 2.975 -28.375 -12.016 1 64.12 171 SER B N 1
ATOM 2715 C CA . SER B 1 171 ? 2.727 -29.781 -11.727 1 64.12 171 SER B CA 1
ATOM 2716 C C . SER B 1 171 ? 3.174 -30.672 -12.875 1 64.12 171 SER B C 1
ATOM 2718 O O . SER B 1 171 ? 3.377 -31.875 -12.703 1 64.12 171 SER B O 1
ATOM 2720 N N . HIS B 1 172 ? 3.244 -30.062 -14.055 1 62.81 172 HIS B N 1
ATOM 2721 C CA . HIS B 1 172 ? 3.533 -30.906 -15.211 1 62.81 172 HIS B CA 1
ATOM 2722 C C . HIS B 1 172 ? 4.789 -30.438 -15.93 1 62.81 172 HIS B C 1
ATOM 2724 O O . HIS B 1 172 ? 4.926 -30.641 -17.141 1 62.81 172 HIS B O 1
ATOM 2730 N N . LYS B 1 173 ? 5.695 -29.688 -15.328 1 58.31 173 LYS B N 1
ATOM 2731 C CA . LYS B 1 173 ? 6.922 -29.172 -15.93 1 58.31 173 LYS B CA 1
ATOM 2732 C C . LYS B 1 173 ? 7.602 -30.234 -16.797 1 58.31 173 LYS B C 1
ATOM 2734 O O . LYS B 1 173 ? 8.148 -29.922 -17.859 1 58.31 173 LYS B O 1
ATOM 2739 N N . ASP B 1 174 ? 7.941 -31.25 -16.266 1 50.97 174 ASP B N 1
ATOM 2740 C CA . ASP B 1 174 ? 8.773 -32.219 -16.984 1 50.97 174 ASP B CA 1
ATOM 2741 C C . ASP B 1 174 ? 7.984 -32.875 -18.109 1 50.97 174 ASP B C 1
ATOM 2743 O O . ASP B 1 174 ? 8.492 -33.812 -18.766 1 50.97 174 ASP B O 1
ATOM 2747 N N . LEU B 1 175 ? 6.75 -32.5 -18.328 1 43.84 175 LEU B N 1
ATOM 2748 C CA . LEU B 1 175 ? 6.168 -33.219 -19.453 1 43.84 175 LEU B CA 1
ATOM 2749 C C . LEU B 1 175 ? 6 -32.312 -20.656 1 43.84 175 LEU B C 1
ATOM 2751 O O . LEU B 1 175 ? 5.594 -31.156 -20.516 1 43.84 175 LEU B O 1
#

Secondary structure (DSSP, 8-state):
--TTTTBBTTT--B-SSEEETTT-EEEETTEEEEHHHHHHHT--TTSPPP-TTSSS--EEEHHHHHHHHHHHHHHHHHHHHHHHHHHHHHHHHHHHHHHHHHHHHHHHT---------------------------------------EE-TTT--EESSHHHHHHHHHHHSTT-/--TTTTBBTTT--B-SSEEETTT-EEEETTEEEEHHHHHHHT--TTSPPP-TTSSS--EEEHHHHHHHHHHHHHHHHHHHHHHHHHHHHHHHHHHHHHHHHHHHHHHHT---------------------------------------EE-TTT--EESSHHHHHHHHHHHSTT-

Organism: Drosophila melanogaster (NCBI:txid7227)

pLDDT: mean 72.78, std 24.89, range [20.95, 98.69]

Solvent-accessible surface area (backbone atoms only — not comparable to full-atom values): 20848 Å² total; per-residue (Å²): 128,74,69,30,75,47,23,14,39,45,66,54,44,78,38,92,64,59,41,46,32,85,78,36,65,43,82,49,95,92,37,82,39,48,38,48,58,48,48,60,62,58,51,45,84,88,53,78,78,89,55,96,82,51,92,63,39,58,23,34,26,62,69,54,49,52,52,47,46,53,31,41,49,50,42,50,39,25,53,51,22,44,52,45,51,51,52,42,49,53,50,46,53,50,49,52,52,52,52,52,52,51,58,54,51,60,62,65,54,63,67,68,85,69,74,83,71,84,75,80,77,79,80,80,82,74,88,69,86,77,82,79,78,84,78,76,87,65,90,59,81,64,78,58,73,54,46,71,26,57,28,88,85,80,61,50,59,20,77,38,62,66,46,24,52,46,36,40,52,52,72,41,58,95,104,128,75,72,30,73,46,22,14,40,46,66,53,44,76,38,93,67,58,42,46,34,85,79,35,64,44,83,49,96,91,37,81,38,48,38,48,59,46,49,60,61,59,51,44,84,89,51,79,78,91,54,96,82,50,92,62,39,58,22,34,26,60,68,54,48,54,52,47,45,52,32,40,48,50,43,51,39,24,54,50,22,43,52,44,51,51,53,40,51,52,50,45,53,49,50,51,51,54,53,50,52,51,57,54,51,62,62,64,57,65,69,67,86,69,75,83,70,84,76,83,78,83,80,80,83,78,78,76,79,81,81,79,77,84,77,76,88,65,90,62,82,66,78,60,73,54,46,72,26,57,29,89,84,81,61,50,59,20,78,36,64,66,45,25,52,48,33,41,50,51,70,41,59,94,106